Protein AF-A0A9E5KN58-F1 (afdb_monomer)

Structure (mmCIF, N/CA/C/O backbone):
data_AF-A0A9E5KN58-F1
#
_entry.id   AF-A0A9E5KN58-F1
#
loop_
_atom_site.group_PDB
_atom_site.id
_atom_site.type_symbol
_atom_site.label_atom_id
_atom_site.label_alt_id
_atom_site.label_comp_id
_atom_site.label_asym_id
_atom_site.label_entity_id
_atom_site.label_seq_id
_atom_site.pdbx_PDB_ins_code
_atom_site.Cartn_x
_atom_site.Cartn_y
_atom_site.Cartn_z
_atom_site.occupancy
_atom_site.B_iso_or_equiv
_atom_site.auth_seq_id
_atom_site.auth_comp_id
_atom_site.auth_asym_id
_atom_site.auth_atom_id
_atom_site.pdbx_PDB_model_num
ATOM 1 N N . MET A 1 1 ? -26.475 12.969 -7.366 1.00 46.06 1 MET A N 1
ATOM 2 C CA . MET A 1 1 ? -25.267 12.396 -8.004 1.00 46.06 1 MET A CA 1
ATOM 3 C C . MET A 1 1 ? -24.384 11.834 -6.905 1.00 46.06 1 MET A C 1
ATOM 5 O O . MET A 1 1 ? -23.946 12.607 -6.064 1.00 46.06 1 MET A O 1
ATOM 9 N N . GLY A 1 2 ? -24.188 10.514 -6.851 1.00 60.81 2 GLY A N 1
ATOM 10 C CA . GLY A 1 2 ? -23.265 9.915 -5.881 1.00 60.81 2 GLY A CA 1
ATOM 11 C C . GLY A 1 2 ? -21.830 10.367 -6.158 1.00 60.81 2 GLY A C 1
ATOM 12 O O . GLY A 1 2 ? -21.442 10.497 -7.322 1.00 60.81 2 GLY A O 1
ATOM 13 N N . LYS A 1 3 ? -21.047 10.639 -5.108 1.00 68.06 3 LYS A N 1
ATOM 14 C CA . LYS A 1 3 ? -19.606 10.878 -5.261 1.00 68.06 3 LYS A CA 1
ATOM 15 C C . LYS A 1 3 ? -18.980 9.625 -5.876 1.00 68.06 3 LYS A C 1
ATOM 17 O O . LYS A 1 3 ? -19.264 8.511 -5.442 1.00 68.06 3 LYS A O 1
ATOM 22 N N . ARG A 1 4 ? -18.147 9.802 -6.904 1.00 76.25 4 ARG A N 1
ATOM 23 C CA . ARG A 1 4 ? -17.388 8.697 -7.498 1.00 76.25 4 ARG A CA 1
ATOM 24 C C . ARG A 1 4 ? -16.473 8.120 -6.417 1.00 76.25 4 ARG A C 1
ATOM 26 O O . ARG A 1 4 ? -15.759 8.886 -5.776 1.00 76.25 4 ARG A O 1
ATOM 33 N N . LEU A 1 5 ? -16.515 6.803 -6.221 1.00 73.12 5 LEU A N 1
ATOM 34 C CA . LEU A 1 5 ? -15.643 6.126 -5.264 1.00 73.12 5 LEU A CA 1
ATOM 35 C C . LEU A 1 5 ? -14.186 6.366 -5.673 1.00 73.12 5 LEU A C 1
ATOM 37 O O . LEU A 1 5 ? -13.799 6.085 -6.812 1.00 73.12 5 LEU A O 1
ATOM 41 N N . GLU A 1 6 ? -13.405 6.948 -4.767 1.00 77.62 6 GLU A N 1
ATOM 42 C CA . GLU A 1 6 ? -11.976 7.144 -4.982 1.00 77.62 6 GLU A CA 1
ATOM 43 C C . GLU A 1 6 ? -11.251 5.800 -4.830 1.00 77.62 6 GLU A C 1
ATOM 45 O O . GLU A 1 6 ? -11.601 4.970 -3.992 1.00 77.62 6 GLU A O 1
ATOM 50 N N . TRP A 1 7 ? -10.260 5.557 -5.691 1.00 78.31 7 TRP A N 1
ATOM 51 C CA . TRP A 1 7 ? -9.472 4.330 -5.633 1.00 78.31 7 TRP A CA 1
ATOM 52 C C . TRP A 1 7 ? -8.572 4.343 -4.397 1.00 78.31 7 TRP A C 1
ATOM 54 O O . TRP A 1 7 ? -7.823 5.299 -4.183 1.00 78.31 7 TRP A O 1
ATOM 64 N N . VAL A 1 8 ? -8.595 3.250 -3.633 1.00 71.56 8 VAL A N 1
ATOM 65 C CA . VAL A 1 8 ? -7.754 3.063 -2.447 1.00 71.56 8 VAL A CA 1
ATOM 66 C C . VAL A 1 8 ? -6.764 1.952 -2.688 1.00 71.56 8 VAL A C 1
ATOM 68 O O . VAL A 1 8 ? -7.098 0.882 -3.201 1.00 71.56 8 VAL A O 1
ATOM 71 N N . LYS A 1 9 ? -5.529 2.188 -2.254 1.00 80.44 9 LYS A N 1
ATOM 72 C CA . LYS A 1 9 ? -4.521 1.142 -2.225 1.00 80.44 9 LYS A CA 1
ATOM 73 C C . LYS A 1 9 ? -4.858 0.146 -1.116 1.00 80.44 9 LYS A C 1
ATOM 75 O O . LYS A 1 9 ? -4.661 0.427 0.062 1.00 80.44 9 LYS A O 1
ATOM 80 N N . PHE A 1 10 ? -5.301 -1.042 -1.506 1.00 81.88 10 PHE A N 1
ATOM 81 C CA . PHE A 1 10 ? -5.455 -2.160 -0.584 1.00 81.88 10 PHE A CA 1
ATOM 82 C C . PHE A 1 10 ? -4.089 -2.788 -0.274 1.00 81.88 10 PHE A C 1
ATOM 84 O O . PHE A 1 10 ? -3.363 -3.210 -1.177 1.00 81.88 10 PHE A O 1
ATOM 91 N N . ASN A 1 11 ? -3.723 -2.848 1.008 1.00 81.31 11 ASN A N 1
ATOM 92 C CA . ASN A 1 11 ? -2.480 -3.468 1.458 1.00 81.31 11 ASN A CA 1
ATOM 93 C C . ASN A 1 11 ? -2.763 -4.881 1.971 1.00 81.31 11 ASN A C 1
ATOM 95 O O . ASN A 1 11 ? -3.169 -5.078 3.113 1.00 81.31 11 ASN A O 1
ATOM 99 N N . PHE A 1 12 ? -2.484 -5.879 1.137 1.00 81.94 12 PHE A N 1
ATOM 100 C CA . PHE A 1 12 ? -2.735 -7.286 1.462 1.00 81.94 12 PHE A CA 1
ATOM 101 C C . PHE A 1 12 ? -2.033 -7.766 2.746 1.00 81.94 12 PHE A C 1
ATOM 103 O O . PHE A 1 12 ? -2.525 -8.660 3.428 1.00 81.94 12 PHE A O 1
ATOM 110 N N . THR A 1 13 ? -0.907 -7.155 3.124 1.00 81.06 13 THR A N 1
ATOM 111 C CA . THR A 1 13 ? -0.196 -7.485 4.368 1.00 81.06 13 THR A CA 1
ATOM 112 C C . THR A 1 13 ? -0.987 -7.135 5.627 1.00 81.06 13 THR A C 1
ATOM 114 O O . THR A 1 13 ? -0.901 -7.880 6.604 1.00 81.06 13 THR A O 1
ATOM 117 N N . ASP A 1 14 ? -1.804 -6.076 5.608 1.00 75.75 14 ASP A N 1
ATOM 118 C CA . ASP A 1 14 ? -2.700 -5.769 6.734 1.00 75.75 14 ASP A CA 1
ATOM 119 C C . ASP A 1 14 ? -3.734 -6.876 6.910 1.00 75.75 14 ASP A C 1
ATOM 121 O O . ASP A 1 14 ? -3.996 -7.313 8.029 1.00 75.75 14 ASP A O 1
ATOM 125 N N . TRP A 1 15 ? -4.240 -7.391 5.792 1.00 80.94 15 TRP A N 1
ATOM 126 C CA . TRP A 1 15 ? -5.236 -8.452 5.771 1.00 80.94 15 TRP A CA 1
ATOM 127 C C . TRP A 1 15 ? -4.677 -9.827 6.158 1.00 80.94 15 TRP A C 1
ATOM 129 O O . TRP A 1 15 ? -5.327 -10.601 6.853 1.00 80.94 15 TRP A O 1
ATOM 139 N N . MET A 1 16 ? -3.456 -10.148 5.736 1.00 81.06 16 MET A N 1
ATOM 140 C CA . MET A 1 16 ? -2.896 -11.483 5.966 1.00 81.06 16 MET A CA 1
ATOM 141 C C . MET A 1 16 ? -2.108 -11.612 7.258 1.00 81.06 16 MET A C 1
ATOM 143 O O . MET A 1 16 ? -2.107 -12.678 7.869 1.00 81.06 16 MET A O 1
ATOM 147 N N . ILE A 1 17 ? -1.395 -10.558 7.652 1.00 85.12 17 ILE A N 1
ATOM 148 C CA . ILE A 1 17 ? -0.468 -10.592 8.786 1.00 85.12 17 ILE A CA 1
ATOM 149 C C . ILE A 1 17 ? -1.043 -9.767 9.931 1.00 85.12 17 ILE A C 1
ATOM 151 O O . ILE A 1 17 ? -1.161 -10.275 11.048 1.00 85.12 17 ILE A O 1
ATOM 155 N N . GLY A 1 18 ? -1.455 -8.528 9.644 1.00 84.19 18 GLY A N 1
ATOM 156 C CA . GLY A 1 18 ? -1.957 -7.584 10.644 1.00 84.19 18 GLY A CA 1
ATOM 157 C C . GLY A 1 18 ? -3.161 -8.118 11.419 1.00 84.19 18 GLY A C 1
ATOM 158 O O . GLY A 1 18 ? -3.192 -8.027 12.645 1.00 84.19 18 GLY A O 1
ATOM 159 N N . VAL A 1 19 ? -4.100 -8.762 10.724 1.00 92.12 19 VAL A N 1
ATOM 160 C CA . VAL A 1 19 ? -5.328 -9.315 11.318 1.00 92.12 19 VAL A CA 1
ATOM 161 C C . VAL A 1 19 ? -5.320 -10.843 11.454 1.00 92.12 19 VAL A C 1
ATOM 163 O O . VAL A 1 19 ? -6.346 -11.448 11.761 1.00 92.1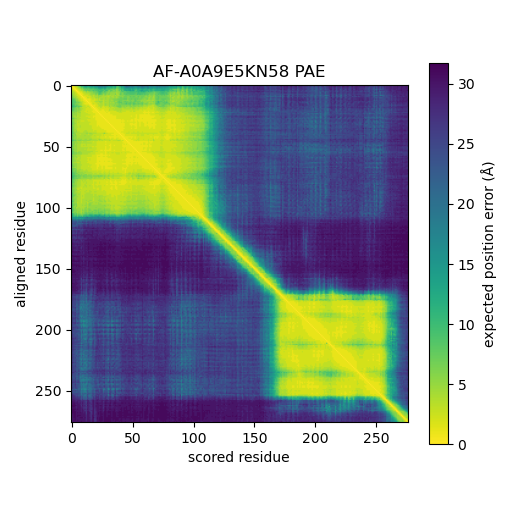2 19 VAL A O 1
ATOM 166 N N . ARG A 1 20 ? -4.165 -11.510 11.291 1.00 92.62 20 ARG A N 1
ATOM 167 C CA . ARG A 1 20 ? -4.073 -12.987 11.342 1.00 92.62 20 ARG A CA 1
ATOM 168 C C . ARG A 1 20 ? -4.609 -13.584 12.643 1.00 92.62 20 ARG A C 1
ATOM 170 O O . ARG A 1 20 ? -5.163 -14.678 12.636 1.00 92.62 20 ARG A O 1
ATOM 177 N N . ARG A 1 21 ? -4.422 -12.882 13.759 1.00 94.00 21 ARG A N 1
ATOM 178 C CA . ARG A 1 21 ? -4.870 -13.334 15.085 1.00 94.00 21 ARG A CA 1
ATOM 179 C C . ARG A 1 21 ? -6.322 -12.972 15.392 1.00 94.00 21 ARG A C 1
ATOM 181 O O . ARG A 1 21 ? -6.791 -13.322 16.464 1.00 94.00 21 ARG A O 1
ATOM 188 N N . MET A 1 22 ? -7.002 -12.293 14.469 1.00 96.38 22 MET A N 1
ATOM 189 C CA . MET A 1 22 ? -8.404 -11.948 14.630 1.00 96.38 22 MET A CA 1
ATOM 190 C C . MET A 1 22 ? -9.328 -13.090 14.223 1.00 96.38 22 MET A C 1
ATOM 192 O O . MET A 1 22 ? -9.006 -13.850 13.299 1.00 96.38 22 MET A O 1
ATOM 196 N N . THR A 1 23 ? -10.489 -13.154 14.871 1.00 96.75 23 THR A N 1
ATOM 197 C CA . THR A 1 23 ? -11.642 -13.943 14.419 1.00 96.75 23 THR A CA 1
ATOM 198 C C . THR A 1 23 ? -12.084 -13.492 13.022 1.00 96.75 23 THR A C 1
ATOM 200 O O . THR A 1 23 ? -11.813 -12.372 12.583 1.00 96.75 23 THR A O 1
ATOM 203 N N . TRP A 1 24 ? -12.775 -14.363 12.285 1.00 95.56 24 TRP A N 1
ATOM 204 C CA . TRP A 1 24 ? -13.271 -14.011 10.950 1.00 95.56 24 TRP A CA 1
ATOM 205 C C . TRP A 1 24 ? -14.305 -12.877 10.978 1.00 95.56 24 TRP A C 1
ATOM 207 O O . TRP A 1 24 ? -14.288 -12.041 10.075 1.00 95.56 24 TRP A O 1
ATOM 217 N N . SER A 1 25 ? -15.140 -12.806 12.021 1.00 97.25 25 SER A N 1
ATOM 218 C CA . SER A 1 25 ? -16.081 -11.701 12.244 1.00 97.25 25 SER A CA 1
ATOM 219 C C . SER A 1 25 ? -15.342 -10.382 12.463 1.00 97.25 25 SER A C 1
ATOM 221 O O . SER A 1 25 ? -15.559 -9.438 11.705 1.00 97.25 25 SER A O 1
ATOM 223 N N . ALA A 1 26 ? -14.389 -10.331 13.402 1.00 97.25 26 ALA A N 1
ATOM 224 C CA . ALA A 1 26 ? -13.590 -9.132 13.665 1.00 97.25 26 ALA A CA 1
ATOM 225 C C . ALA A 1 26 ? -12.832 -8.646 12.422 1.00 97.25 26 ALA A C 1
ATOM 227 O O . ALA A 1 26 ? -12.715 -7.446 12.194 1.00 97.25 26 ALA A O 1
ATOM 228 N N . ARG A 1 27 ? -12.352 -9.560 11.570 1.00 95.88 27 ARG A N 1
ATOM 229 C CA . ARG A 1 27 ? -11.728 -9.189 10.291 1.00 95.88 27 ARG A CA 1
ATOM 230 C C . ARG A 1 27 ? -12.695 -8.485 9.343 1.00 95.88 27 ARG A C 1
ATOM 232 O O . ARG A 1 27 ? -12.317 -7.480 8.748 1.00 95.88 27 ARG A O 1
ATOM 239 N N . GLY A 1 28 ? -13.909 -9.011 9.185 1.00 95.44 28 GLY A N 1
ATOM 240 C CA . GLY A 1 28 ? -14.941 -8.378 8.360 1.00 95.44 28 GLY A CA 1
ATOM 241 C C . GLY A 1 28 ? -15.276 -6.978 8.869 1.00 95.44 28 GLY A C 1
ATOM 242 O O . GLY A 1 28 ? -15.221 -6.016 8.108 1.00 95.44 28 GLY A O 1
ATOM 243 N N . ILE A 1 29 ? -15.483 -6.861 10.180 1.00 97.19 29 ILE A N 1
ATOM 244 C CA . ILE A 1 29 ? -15.784 -5.595 10.857 1.00 97.19 29 ILE A CA 1
ATOM 245 C C . ILE A 1 29 ? -14.631 -4.598 10.700 1.00 97.19 29 ILE A C 1
ATOM 247 O O . ILE A 1 29 ? -14.858 -3.437 10.384 1.00 97.19 29 ILE A O 1
ATOM 251 N N . TYR A 1 30 ? -13.381 -5.043 10.854 1.00 96.12 30 TYR A N 1
ATOM 252 C CA . TYR A 1 30 ? -12.204 -4.206 10.619 1.00 96.12 30 TYR A CA 1
ATOM 253 C C . TYR A 1 30 ? -12.192 -3.625 9.200 1.00 96.12 30 TYR A C 1
ATOM 255 O O . TYR A 1 30 ? -11.907 -2.443 9.021 1.00 96.12 30 TYR A O 1
ATOM 263 N N . MET A 1 31 ? -12.521 -4.432 8.189 1.00 94.12 31 MET A N 1
ATOM 264 C CA . MET A 1 31 ? -12.581 -3.964 6.802 1.00 94.12 31 MET A CA 1
ATOM 265 C C . MET A 1 31 ? -13.696 -2.950 6.582 1.00 94.12 31 MET A C 1
ATOM 267 O O . MET A 1 31 ? -13.476 -1.943 5.915 1.00 94.12 31 MET A O 1
ATOM 271 N N . GLU A 1 32 ? -14.871 -3.195 7.152 1.00 95.56 32 GLU A N 1
ATOM 272 C CA . GLU A 1 32 ? -16.000 -2.278 7.047 1.00 95.56 32 GLU A CA 1
ATOM 273 C C . GLU A 1 32 ? -15.706 -0.950 7.755 1.00 95.56 32 GLU A C 1
ATOM 275 O O . GLU A 1 32 ? -15.854 0.110 7.152 1.00 95.56 32 GLU A O 1
ATOM 280 N N . ALA A 1 33 ? -15.137 -0.998 8.961 1.00 96.06 33 ALA A N 1
ATOM 281 C CA . ALA A 1 33 ? -14.638 0.162 9.693 1.00 96.06 33 ALA A CA 1
ATOM 282 C C . ALA A 1 33 ? -13.636 0.996 8.868 1.00 96.06 33 ALA A C 1
ATOM 284 O O . ALA A 1 33 ? -13.762 2.218 8.786 1.00 96.06 33 ALA A O 1
ATOM 285 N N . LEU A 1 34 ? -12.669 0.356 8.195 1.00 93.88 34 LEU A N 1
ATOM 286 C CA . LEU A 1 34 ? -11.744 1.060 7.296 1.00 93.88 34 LEU A CA 1
ATOM 287 C C . LEU A 1 34 ? -12.466 1.732 6.120 1.00 93.88 34 LEU A C 1
ATOM 289 O O . LEU A 1 34 ? -12.096 2.844 5.743 1.00 93.88 34 LEU A O 1
ATOM 293 N N . CYS A 1 35 ? -13.475 1.081 5.537 1.00 92.50 35 CYS A N 1
ATOM 294 C CA . CYS A 1 35 ? -14.279 1.663 4.463 1.00 92.50 35 CYS A CA 1
ATOM 295 C C . CYS A 1 35 ? -15.059 2.894 4.946 1.00 92.50 35 CYS A C 1
ATOM 297 O O . CYS A 1 35 ? -15.043 3.920 4.264 1.00 92.50 35 CYS A O 1
ATOM 299 N N . LEU A 1 36 ? -15.681 2.824 6.128 1.00 93.81 36 LEU A N 1
ATOM 300 C CA . LEU A 1 36 ? -16.390 3.953 6.741 1.00 93.81 36 LEU A CA 1
ATOM 301 C C . LEU A 1 36 ? -15.438 5.136 6.966 1.00 93.81 36 LEU A C 1
ATOM 303 O O . LEU A 1 36 ? -15.699 6.241 6.484 1.00 93.81 36 LEU A O 1
ATOM 307 N N . GLN A 1 37 ? -14.279 4.897 7.594 1.00 93.81 37 GLN A N 1
ATOM 308 C CA . GLN A 1 37 ? -13.279 5.950 7.804 1.00 93.81 37 GLN A CA 1
ATOM 309 C C . GLN A 1 37 ? -12.774 6.532 6.477 1.00 93.81 37 GLN A C 1
ATOM 311 O O . GLN A 1 37 ? -12.650 7.749 6.347 1.00 93.81 37 GLN A O 1
ATOM 316 N N . PHE A 1 38 ? -12.527 5.694 5.465 1.00 91.12 38 PHE A N 1
ATOM 317 C CA . PHE A 1 38 ? -12.103 6.165 4.146 1.00 91.12 38 PHE A CA 1
ATOM 318 C C . PHE A 1 38 ? -13.142 7.092 3.494 1.00 91.12 38 PHE A C 1
ATOM 320 O O . PHE A 1 38 ? -12.787 8.058 2.817 1.00 91.12 38 PHE A O 1
ATOM 327 N N . HIS A 1 39 ? -14.429 6.841 3.733 1.00 90.12 39 HIS A N 1
ATOM 328 C CA . HIS A 1 39 ? -15.520 7.702 3.279 1.00 90.12 39 HIS A CA 1
ATOM 329 C C . HIS A 1 39 ? -15.738 8.955 4.139 1.00 90.12 39 HIS A C 1
ATOM 331 O O . HIS A 1 39 ? -16.617 9.765 3.835 1.00 90.12 39 HIS A O 1
ATOM 337 N N . GLY A 1 40 ? -14.884 9.174 5.141 1.00 90.75 40 GLY A N 1
ATOM 338 C CA . GLY A 1 40 ? -14.925 10.329 6.030 1.00 90.75 40 GLY A CA 1
ATOM 339 C C . GLY A 1 40 ? -15.921 10.177 7.176 1.00 90.75 40 GLY A C 1
ATOM 340 O O . GLY A 1 40 ? -16.235 11.171 7.837 1.00 90.75 40 GLY A O 1
ATOM 341 N N . GLU A 1 41 ? -16.430 8.967 7.412 1.00 94.06 41 GLU A N 1
ATOM 342 C CA . GLU A 1 41 ? -17.238 8.686 8.590 1.00 94.06 41 GLU A CA 1
ATOM 343 C C . GLU A 1 41 ? -16.358 8.562 9.833 1.00 94.06 41 GLU A C 1
ATOM 345 O O . GLU A 1 41 ? -15.199 8.144 9.782 1.00 94.06 41 GLU A O 1
ATOM 350 N N . ARG A 1 42 ? -16.915 8.967 10.974 1.00 95.00 42 ARG A N 1
ATOM 351 C CA . ARG A 1 42 ? -16.228 8.893 12.261 1.00 95.00 42 ARG A CA 1
ATOM 352 C C . ARG A 1 42 ? -16.623 7.615 12.951 1.00 95.00 42 ARG A C 1
ATOM 354 O O . ARG A 1 42 ? -17.804 7.380 13.178 1.00 95.00 42 ARG A O 1
ATOM 361 N N . ILE A 1 43 ? -15.621 6.841 13.326 1.00 97.50 43 ILE A N 1
ATOM 362 C CA . ILE A 1 43 ? -15.842 5.622 14.079 1.00 97.50 43 ILE A CA 1
ATOM 363 C C . ILE A 1 43 ? -15.952 6.004 15.560 1.00 97.50 43 ILE A C 1
ATOM 365 O O . ILE A 1 43 ? -15.002 6.587 16.090 1.00 97.50 43 ILE A O 1
ATOM 369 N N . PRO A 1 44 ? -17.077 5.726 16.232 1.00 97.31 44 PRO A N 1
ATOM 370 C CA . PRO A 1 44 ? -17.267 6.068 17.633 1.00 97.31 44 PRO A CA 1
ATOM 371 C C . PRO A 1 44 ? -16.308 5.278 18.530 1.00 97.31 44 PRO A C 1
ATOM 373 O O . PRO A 1 44 ? -15.824 4.198 18.174 1.00 97.31 44 PRO A O 1
ATOM 376 N N . VAL A 1 45 ? -16.033 5.835 19.707 1.00 95.50 45 VAL A N 1
ATOM 377 C CA . VAL A 1 45 ? -15.303 5.153 20.778 1.00 95.50 45 VAL A CA 1
ATOM 378 C C . VAL A 1 45 ? -16.339 4.502 21.685 1.00 95.50 45 VAL A C 1
ATOM 380 O O . VAL A 1 45 ? -17.131 5.215 22.286 1.00 95.50 45 VAL A O 1
ATOM 383 N N . GLY A 1 46 ? -16.331 3.174 21.793 1.00 96.25 46 GLY A N 1
ATOM 384 C CA . GLY A 1 46 ? -17.249 2.457 22.679 1.00 96.25 46 GLY A CA 1
ATOM 385 C C . GLY A 1 46 ? -17.908 1.248 22.027 1.00 96.25 46 GLY A C 1
ATOM 386 O O . GLY A 1 46 ? -18.212 1.232 20.839 1.00 96.25 46 GLY A O 1
ATOM 387 N N . TYR A 1 47 ? -18.112 0.199 22.822 1.00 97.94 47 TYR A N 1
ATOM 388 C CA . TYR A 1 47 ? -18.777 -1.017 22.363 1.00 97.94 47 TYR A CA 1
ATOM 389 C C . TYR A 1 47 ? -20.272 -0.817 22.026 1.00 97.94 47 TYR A C 1
ATOM 391 O O . TYR A 1 47 ? -20.695 -1.333 20.993 1.00 97.94 47 TYR A O 1
ATOM 399 N N . PRO A 1 48 ? -21.081 -0.075 22.817 1.00 98.00 48 PRO A N 1
ATOM 400 C CA . PRO A 1 48 ? -22.500 0.127 22.509 1.00 98.00 48 PRO A CA 1
ATOM 401 C C . PRO A 1 48 ? -22.744 0.751 21.131 1.00 98.00 48 PRO A C 1
ATOM 403 O O . PRO A 1 48 ? -23.568 0.259 20.367 1.00 98.00 48 PRO A O 1
ATOM 406 N N . GLU A 1 49 ? -21.977 1.775 20.775 1.00 97.31 49 GLU A N 1
ATOM 407 C CA . GLU A 1 49 ? -22.073 2.471 19.493 1.00 97.31 49 GLU A CA 1
ATOM 408 C C . GLU A 1 49 ? -21.599 1.579 18.336 1.00 97.31 49 GLU A C 1
ATOM 410 O O . GLU A 1 49 ? -22.132 1.630 17.227 1.00 97.31 49 GLU A O 1
ATOM 415 N N . TRP A 1 50 ? -20.623 0.704 18.589 1.00 97.50 50 TRP A N 1
ATOM 416 C CA . TRP A 1 50 ? -20.213 -0.309 17.618 1.00 97.50 50 TRP A CA 1
ATOM 417 C C . TRP A 1 50 ? -21.284 -1.375 17.389 1.00 97.50 50 TRP A C 1
ATOM 419 O O . TRP A 1 50 ? -21.380 -1.875 16.273 1.00 97.50 50 TRP A O 1
ATOM 429 N N . CYS A 1 51 ? -22.108 -1.707 18.385 1.00 97.94 51 CYS A N 1
ATOM 430 C CA . CYS A 1 51 ? -23.256 -2.598 18.190 1.00 97.94 51 CYS A CA 1
ATOM 431 C C . CYS A 1 51 ? -24.320 -1.988 17.271 1.00 97.94 51 CYS A C 1
ATOM 433 O O . CYS A 1 51 ? -24.997 -2.729 16.559 1.00 97.94 51 CYS A O 1
ATOM 435 N N . GLU A 1 52 ? -24.461 -0.659 17.271 1.00 97.31 52 GLU A N 1
ATOM 436 C CA . GLU A 1 52 ? -25.350 0.049 16.344 1.00 97.31 52 GLU A CA 1
ATOM 437 C C . GLU A 1 52 ? -24.795 0.038 14.915 1.00 97.31 52 GLU A C 1
ATOM 439 O O . GLU A 1 52 ? -25.544 -0.190 13.966 1.00 97.31 52 GLU A O 1
ATOM 444 N N . LEU A 1 53 ? -23.480 0.240 14.760 1.00 96.56 53 LEU A N 1
ATOM 445 C CA . LEU A 1 53 ? -22.812 0.223 13.454 1.00 96.56 53 LEU A CA 1
ATOM 446 C C . LEU A 1 53 ? -22.676 -1.182 12.860 1.00 96.56 53 LEU A C 1
ATOM 448 O O . LEU A 1 53 ? -22.814 -1.354 11.651 1.00 96.56 53 LEU A O 1
ATOM 452 N N . PHE A 1 54 ? -22.410 -2.181 13.699 1.00 97.31 54 PHE A N 1
ATOM 453 C CA . PHE A 1 54 ? -22.122 -3.556 13.298 1.00 97.31 54 PHE A CA 1
ATOM 454 C C . PHE A 1 54 ? -23.033 -4.531 14.057 1.00 97.31 54 PHE A C 1
ATOM 456 O O . PHE A 1 54 ? -22.617 -5.135 15.053 1.00 97.31 54 PHE A O 1
ATOM 463 N N . PRO A 1 55 ? -24.286 -4.717 13.604 1.00 97.12 55 PRO A N 1
ATOM 464 C CA . PRO A 1 55 ? -25.233 -5.592 14.279 1.00 97.12 55 PRO A CA 1
ATOM 465 C C . PRO A 1 55 ? -24.690 -7.017 14.450 1.00 97.12 55 PRO A C 1
ATOM 467 O O . PRO A 1 55 ? -24.294 -7.672 13.486 1.00 97.12 55 PRO A O 1
ATOM 470 N N . GLY A 1 56 ? -24.696 -7.509 15.691 1.00 96.75 56 GLY A N 1
ATOM 471 C CA . GLY A 1 56 ? -24.210 -8.849 16.036 1.00 96.75 56 GLY A CA 1
ATOM 472 C C . GLY A 1 56 ? -22.715 -8.937 16.358 1.00 96.75 56 GLY A C 1
ATOM 473 O O . GLY A 1 56 ? -22.218 -10.042 16.580 1.00 96.75 56 GLY A O 1
ATOM 474 N N . ILE A 1 57 ? -22.000 -7.809 16.416 1.00 98.06 57 ILE A N 1
ATOM 475 C CA . ILE A 1 57 ? -20.634 -7.767 16.944 1.00 98.06 57 ILE A CA 1
ATOM 476 C C . ILE A 1 57 ? -20.585 -8.290 18.385 1.00 98.06 57 ILE A C 1
ATOM 478 O O . ILE A 1 57 ? -21.470 -8.023 19.197 1.00 98.06 57 ILE A O 1
ATOM 482 N N . THR A 1 58 ? -19.532 -9.040 18.706 1.00 98.38 58 THR A N 1
ATOM 483 C CA . THR A 1 58 ? -19.236 -9.453 20.082 1.00 98.38 58 THR A CA 1
ATOM 484 C C . THR A 1 58 ? -18.248 -8.488 20.733 1.00 98.38 58 THR A C 1
ATOM 486 O O . THR A 1 58 ? -17.432 -7.865 20.052 1.00 98.38 58 THR A O 1
ATOM 489 N N . GLN A 1 59 ? -18.245 -8.403 22.065 1.00 98.12 59 GLN A N 1
ATOM 490 C CA . GLN A 1 59 ? -17.278 -7.565 22.783 1.00 98.12 59 GLN A CA 1
ATOM 491 C C . GLN A 1 59 ? -15.827 -7.954 22.455 1.00 98.12 59 GLN A C 1
ATOM 493 O O . GLN A 1 59 ? -14.974 -7.089 22.266 1.00 98.12 59 GLN A O 1
ATOM 498 N N . GLN A 1 60 ? -15.565 -9.252 22.294 1.00 98.06 60 GLN A N 1
ATOM 499 C CA . GLN A 1 60 ? -14.255 -9.757 21.895 1.00 98.06 60 GLN A CA 1
ATOM 500 C C . GLN A 1 60 ? -13.848 -9.270 20.495 1.00 98.06 60 GLN A C 1
ATOM 502 O O . GLN A 1 60 ? -12.676 -8.965 20.263 1.00 98.06 60 GLN A O 1
ATOM 507 N N . ASP A 1 61 ? -14.782 -9.221 19.541 1.00 98.19 61 ASP A N 1
ATOM 508 C CA . ASP A 1 61 ? -14.505 -8.712 18.196 1.00 98.19 61 ASP A CA 1
ATOM 509 C C . ASP A 1 61 ? -14.190 -7.216 18.244 1.00 98.19 61 ASP A C 1
ATOM 511 O O . ASP A 1 61 ? -13.180 -6.789 17.683 1.00 98.19 61 ASP A O 1
ATOM 515 N N . TYR A 1 62 ? -14.992 -6.442 18.982 1.00 98.19 62 TYR A N 1
ATOM 516 C CA . TYR A 1 62 ? -14.754 -5.017 19.207 1.00 98.19 62 TYR A CA 1
ATOM 517 C C . TYR A 1 62 ? -13.358 -4.751 19.770 1.00 98.19 62 TYR A C 1
ATOM 519 O O . TYR A 1 62 ? -12.616 -3.966 19.192 1.00 98.19 62 TYR A O 1
ATOM 527 N N . GLU A 1 63 ? -12.959 -5.433 20.845 1.00 97.81 63 GLU A N 1
ATOM 528 C CA . GLU A 1 63 ? -11.648 -5.230 21.474 1.00 97.81 63 GLU A CA 1
ATOM 529 C C . GLU A 1 63 ? -10.495 -5.526 20.502 1.00 97.81 63 GLU A C 1
ATOM 531 O O . GLU A 1 63 ? -9.529 -4.763 20.413 1.00 97.81 63 GLU A O 1
ATOM 536 N N . GLN A 1 64 ? -10.616 -6.602 19.716 1.00 97.19 64 GLN A N 1
ATOM 537 C CA . GLN A 1 64 ? -9.631 -6.955 18.692 1.00 97.19 64 GLN A CA 1
ATOM 538 C C . GLN A 1 64 ? -9.517 -5.886 17.603 1.00 97.19 64 GLN A C 1
ATOM 540 O O . GLN A 1 64 ? -8.399 -5.565 17.180 1.00 97.19 64 GLN A O 1
ATOM 545 N N . VAL A 1 65 ? -10.650 -5.352 17.133 1.00 97.19 65 VAL A N 1
ATOM 546 C CA . VAL A 1 65 ? -10.667 -4.324 16.089 1.00 97.19 65 VAL A CA 1
ATOM 547 C C . VAL A 1 65 ? -10.189 -2.985 16.646 1.00 97.19 65 VAL A C 1
ATOM 549 O O . VAL A 1 65 ? -9.261 -2.404 16.083 1.00 97.19 65 VAL A O 1
ATOM 552 N N . ALA A 1 66 ? -10.750 -2.520 17.763 1.00 97.12 66 ALA A N 1
ATOM 553 C CA . ALA A 1 66 ? -10.441 -1.238 18.393 1.00 97.12 66 ALA A CA 1
ATOM 554 C C . ALA A 1 66 ? -8.952 -1.101 18.740 1.00 97.12 66 ALA A C 1
ATOM 556 O O . ALA A 1 66 ? -8.383 -0.029 18.556 1.00 97.12 66 ALA A O 1
ATOM 557 N N . ALA A 1 67 ? -8.273 -2.194 19.112 1.00 96.00 67 ALA A N 1
ATOM 558 C CA . ALA A 1 67 ? -6.825 -2.211 19.343 1.00 96.00 67 ALA A CA 1
ATOM 559 C C . ALA A 1 67 ? -5.971 -1.835 18.108 1.00 96.00 67 ALA A C 1
ATOM 561 O O . ALA A 1 67 ? -4.762 -1.626 18.227 1.00 96.00 67 ALA A O 1
ATOM 562 N N . ARG A 1 68 ? -6.560 -1.779 16.904 1.00 95.25 68 ARG A N 1
ATOM 563 C CA . ARG A 1 68 ? -5.896 -1.334 15.661 1.00 95.25 68 ARG A CA 1
ATOM 564 C C . ARG A 1 68 ? -6.147 0.124 15.316 1.00 95.25 68 ARG A C 1
ATOM 566 O O . ARG A 1 68 ? -5.588 0.611 14.331 1.00 95.25 68 ARG A O 1
ATOM 573 N N . PHE A 1 69 ? -6.958 0.802 16.109 1.00 96.44 69 PHE A N 1
ATOM 574 C CA . PHE A 1 69 ? -7.247 2.211 15.959 1.00 96.44 69 PHE A CA 1
ATOM 575 C C . PHE A 1 69 ? -6.620 2.980 17.118 1.00 96.44 69 PHE A C 1
ATOM 577 O O . PHE A 1 69 ? -6.420 2.460 18.214 1.00 96.44 69 PHE A O 1
ATOM 584 N N . THR A 1 70 ? -6.277 4.233 16.863 1.00 97.12 70 THR A N 1
ATOM 585 C CA . THR A 1 70 ? -5.882 5.178 17.897 1.00 97.12 70 THR A CA 1
ATOM 586 C C . THR A 1 70 ? -7.036 6.127 18.158 1.00 97.12 70 THR A C 1
ATOM 588 O O . THR A 1 70 ? -7.716 6.578 17.237 1.00 97.12 70 THR A O 1
ATOM 591 N N . MET A 1 71 ? -7.273 6.414 19.432 1.00 97.44 71 MET A N 1
ATOM 592 C CA . MET A 1 71 ? -8.284 7.379 19.827 1.00 97.44 71 MET A CA 1
ATOM 593 C C . MET A 1 71 ? -7.805 8.794 19.506 1.00 97.44 71 MET A C 1
ATOM 595 O O . MET A 1 71 ? -6.652 9.154 19.761 1.00 97.44 71 MET A O 1
ATOM 599 N N . ARG A 1 72 ? -8.706 9.600 18.956 1.00 97.12 72 ARG A N 1
ATOM 600 C CA . ARG A 1 72 ? -8.559 11.043 18.810 1.00 97.12 72 ARG A CA 1
ATOM 601 C C . ARG A 1 72 ? -9.793 11.746 19.331 1.00 97.12 72 ARG A C 1
ATOM 603 O O . ARG A 1 72 ? -10.870 11.170 19.382 1.00 97.12 72 ARG A O 1
ATOM 610 N N . SER A 1 73 ? -9.622 13.007 19.689 1.00 97.06 73 SER A N 1
ATOM 611 C CA . SER A 1 73 ? -10.701 13.876 20.125 1.00 97.06 73 SER A CA 1
ATOM 612 C C . SER A 1 73 ? -10.652 15.190 19.361 1.00 97.06 73 SER A C 1
ATOM 614 O O . SER A 1 73 ? -9.587 15.660 18.949 1.00 97.06 73 SER A O 1
ATOM 616 N N . ASP A 1 74 ? -11.822 15.768 19.129 1.00 95.25 74 ASP A N 1
ATOM 617 C CA . ASP A 1 74 ? -11.968 17.136 18.650 1.00 95.25 74 ASP A CA 1
ATOM 618 C C . ASP A 1 74 ? -13.248 17.779 19.203 1.00 95.25 74 ASP A C 1
ATOM 620 O O . ASP A 1 74 ? -13.852 17.281 20.151 1.00 95.25 74 ASP A O 1
ATOM 624 N N . THR A 1 75 ? -13.670 18.902 18.620 1.00 96.12 75 THR A N 1
ATOM 625 C CA . THR A 1 75 ? -14.851 19.661 19.058 1.00 96.12 75 THR A CA 1
ATOM 626 C C . THR A 1 75 ? -16.167 18.887 18.976 1.00 96.12 75 THR A C 1
ATOM 628 O O . THR A 1 75 ? -17.146 19.310 19.585 1.00 96.12 75 THR A O 1
ATOM 631 N N . ARG A 1 76 ? -16.220 17.779 18.227 1.00 93.69 76 ARG A N 1
ATOM 632 C CA . ARG A 1 76 ? -17.416 16.945 18.047 1.00 93.69 76 ARG A CA 1
ATOM 633 C C . ARG A 1 76 ? -17.380 15.660 18.878 1.00 93.69 76 ARG A C 1
ATOM 635 O O . ARG A 1 76 ? -18.318 14.876 18.771 1.00 93.69 76 ARG A O 1
ATOM 642 N N . GLY A 1 77 ? -16.333 15.448 19.676 1.00 95.38 77 GLY A N 1
ATOM 643 C CA . GLY A 1 77 ? -16.177 14.287 20.551 1.00 95.38 77 GLY A CA 1
ATOM 644 C C . GLY A 1 77 ? -14.988 13.400 20.188 1.00 95.38 77 GLY A C 1
ATOM 645 O O . GLY A 1 77 ? -14.123 13.766 19.386 1.00 95.38 77 GLY A O 1
ATOM 646 N N . GLU A 1 78 ? -14.940 12.232 20.821 1.00 97.56 78 GLU A N 1
ATOM 647 C CA . GLU A 1 78 ? -13.892 11.232 20.627 1.00 97.56 78 GLU A CA 1
ATOM 648 C C . GLU A 1 78 ? -14.255 10.265 19.496 1.00 97.56 78 GLU A C 1
ATOM 650 O O . GLU A 1 78 ? -15.419 9.923 19.291 1.00 97.56 78 GLU A O 1
ATOM 655 N N . TYR A 1 79 ? -13.255 9.837 18.732 1.00 97.56 79 TYR A N 1
ATOM 656 C CA . TYR A 1 79 ? -13.411 8.902 17.624 1.00 97.56 79 TYR A CA 1
ATOM 657 C C . TYR A 1 79 ? -12.135 8.084 17.412 1.00 97.56 79 TYR A C 1
ATOM 659 O O . TYR A 1 79 ? -11.035 8.464 17.823 1.00 97.56 79 TYR A O 1
ATOM 667 N N . LEU A 1 80 ? -12.286 6.939 16.758 1.00 97.81 80 LEU A N 1
ATOM 668 C CA . LEU A 1 80 ? -11.208 6.020 16.426 1.00 97.81 80 LEU A CA 1
ATOM 669 C C . LEU A 1 80 ? -10.681 6.296 15.015 1.00 97.81 80 LEU A C 1
ATOM 671 O O . LEU A 1 80 ? -11.456 6.460 14.073 1.00 97.81 80 LEU A O 1
ATOM 675 N N . ILE A 1 81 ? -9.353 6.312 14.865 1.00 97.25 81 ILE A N 1
ATOM 676 C CA . ILE A 1 81 ? -8.681 6.437 13.566 1.00 97.25 81 ILE A CA 1
ATOM 677 C C . ILE A 1 81 ? -7.670 5.320 13.341 1.00 97.25 81 ILE A C 1
ATOM 679 O O . ILE A 1 81 ? -6.898 4.950 14.224 1.00 97.25 81 ILE A O 1
ATOM 683 N N . ASN A 1 82 ? -7.612 4.801 12.123 1.00 95.56 82 ASN A N 1
ATOM 684 C CA . ASN A 1 82 ? -6.510 3.955 11.703 1.00 95.56 82 ASN A CA 1
ATOM 685 C C . ASN A 1 82 ? -5.354 4.840 11.209 1.00 95.56 82 ASN A C 1
ATOM 687 O O . ASN A 1 82 ? -5.425 5.438 10.135 1.00 95.56 82 ASN A O 1
ATOM 691 N N . ALA A 1 83 ? -4.271 4.924 11.987 1.00 93.50 83 ALA A N 1
ATOM 692 C CA . ALA A 1 83 ? -3.138 5.812 11.697 1.00 93.50 83 ALA A CA 1
ATOM 693 C C . ALA A 1 83 ? -2.483 5.555 10.325 1.00 93.50 83 ALA A C 1
ATOM 695 O O . ALA A 1 83 ? -1.975 6.474 9.672 1.00 93.50 83 ALA A O 1
ATOM 696 N N . ARG A 1 84 ? -2.497 4.298 9.867 1.00 91.00 84 ARG A N 1
ATOM 697 C CA . ARG A 1 84 ? -1.964 3.934 8.554 1.00 91.00 84 ARG A CA 1
ATOM 698 C C . ARG A 1 84 ? -2.878 4.425 7.436 1.00 91.00 84 ARG A C 1
ATOM 700 O O . ARG A 1 84 ? -2.371 5.010 6.481 1.00 91.00 84 ARG A O 1
ATOM 707 N N . LEU A 1 85 ? -4.190 4.208 7.557 1.00 91.69 85 LEU A N 1
ATOM 708 C CA . LEU A 1 85 ? -5.166 4.683 6.575 1.00 91.69 85 LEU A CA 1
ATOM 709 C C . LEU A 1 85 ? -5.070 6.204 6.393 1.00 91.69 85 LEU A C 1
ATOM 711 O O . LEU A 1 85 ? -4.985 6.662 5.258 1.00 91.69 85 LEU A O 1
ATOM 715 N N . GLU A 1 86 ? -4.952 6.966 7.484 1.00 92.38 86 GLU A N 1
ATOM 716 C CA . GLU A 1 86 ? -4.735 8.423 7.446 1.00 92.38 86 GLU A CA 1
ATOM 717 C C . GLU A 1 86 ? -3.489 8.813 6.640 1.00 92.38 86 GLU A C 1
ATOM 719 O O . GLU A 1 86 ? -3.520 9.715 5.800 1.00 92.38 86 GLU A O 1
ATOM 724 N N . THR A 1 87 ? -2.381 8.097 6.849 1.00 91.38 87 THR A N 1
ATOM 725 C CA . THR A 1 87 ? -1.135 8.344 6.111 1.00 91.38 87 THR A CA 1
ATOM 726 C C . THR A 1 87 ? -1.316 8.107 4.608 1.00 91.38 87 THR A C 1
ATOM 728 O O . THR A 1 87 ? -0.825 8.884 3.783 1.00 91.38 87 THR A O 1
ATOM 731 N N . GLU A 1 88 ? -2.034 7.047 4.234 1.00 90.44 88 GLU A N 1
ATOM 732 C CA . GLU A 1 88 ? -2.321 6.727 2.832 1.00 90.44 88 GLU A CA 1
ATOM 733 C C . GLU A 1 88 ? -3.292 7.737 2.201 1.00 90.44 88 GLU A C 1
A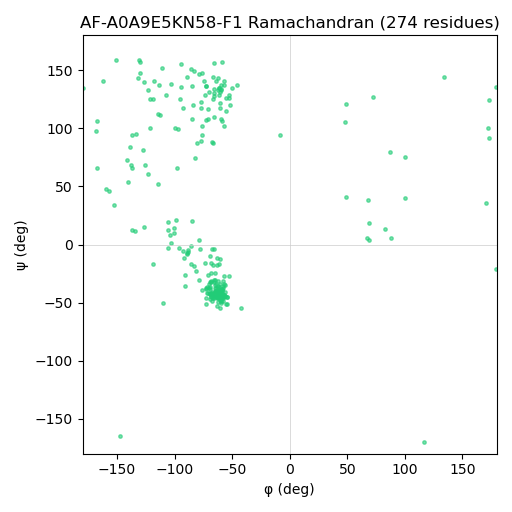TOM 735 O O . GLU A 1 88 ? -3.042 8.192 1.083 1.00 90.44 88 GLU A O 1
ATOM 740 N N . MET A 1 89 ? -4.346 8.147 2.916 1.00 90.81 89 MET A N 1
ATOM 741 C CA . MET A 1 89 ? -5.284 9.184 2.468 1.00 90.81 89 MET A CA 1
ATOM 742 C C . MET A 1 89 ? -4.565 10.517 2.233 1.00 90.81 89 MET A C 1
ATOM 744 O O . MET A 1 89 ? -4.706 11.114 1.163 1.00 90.81 89 MET A O 1
ATOM 748 N N . GLY A 1 90 ? -3.698 10.936 3.159 1.00 90.06 90 GLY A N 1
ATOM 749 C CA . GLY A 1 90 ? -2.870 12.133 2.986 1.00 90.06 90 GLY A CA 1
ATOM 750 C C . GLY A 1 90 ? -1.927 12.037 1.780 1.00 90.06 90 GLY A C 1
ATOM 751 O O . GLY A 1 90 ? -1.758 12.999 1.028 1.00 90.06 90 GLY A O 1
ATOM 752 N N . ALA A 1 91 ? -1.343 10.860 1.531 1.00 89.50 91 ALA A N 1
ATOM 753 C CA . ALA A 1 91 ? -0.493 10.639 0.362 1.00 89.50 91 ALA A CA 1
ATOM 754 C C . ALA A 1 91 ? -1.273 10.669 -0.965 1.00 89.50 91 ALA A C 1
ATOM 756 O O . ALA A 1 91 ? -0.710 11.068 -1.992 1.00 89.50 91 ALA A O 1
ATOM 757 N N . VAL A 1 92 ? -2.536 10.231 -0.971 1.00 87.56 92 VAL A N 1
ATOM 758 C CA . VAL A 1 92 ? -3.430 10.312 -2.136 1.00 87.56 92 VAL A CA 1
ATOM 759 C C . VAL A 1 92 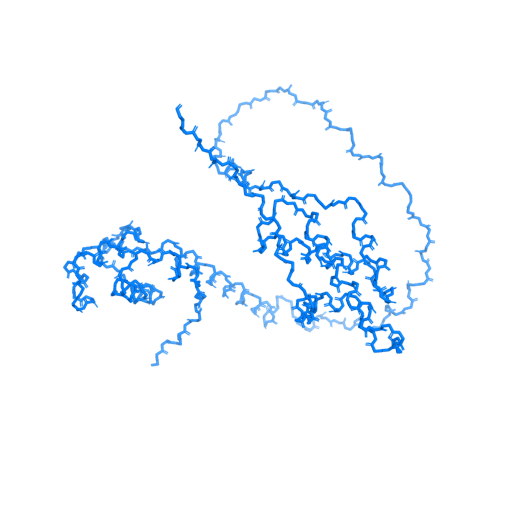? -3.806 11.763 -2.424 1.00 87.56 92 VAL A C 1
ATOM 761 O O . VAL A 1 92 ? -3.646 12.193 -3.569 1.00 87.56 92 VAL A O 1
ATOM 764 N N . GLU A 1 93 ? -4.202 12.538 -1.411 1.00 89.31 93 GLU A N 1
ATOM 765 C CA . GLU A 1 93 ? -4.561 13.949 -1.605 1.00 89.31 93 GLU A CA 1
ATOM 766 C C . GLU A 1 93 ? -3.355 14.759 -2.105 1.00 89.31 93 GLU A C 1
ATOM 768 O O . GLU A 1 93 ? -3.452 15.469 -3.104 1.00 89.31 93 GLU A O 1
ATOM 773 N N . LEU A 1 94 ? -2.156 14.521 -1.556 1.00 90.94 94 LEU A N 1
ATOM 774 C CA . LEU A 1 94 ? -0.929 15.155 -2.051 1.00 90.94 94 LEU A CA 1
ATOM 775 C C . LEU A 1 94 ? -0.651 14.833 -3.531 1.00 90.94 94 LEU A C 1
ATOM 777 O O . LEU A 1 94 ? -0.179 15.687 -4.287 1.00 90.94 94 LEU A O 1
ATOM 781 N N . ARG A 1 95 ? -0.905 13.592 -3.972 1.00 89.19 95 ARG A N 1
ATOM 782 C CA . ARG A 1 95 ? -0.749 13.205 -5.387 1.00 89.19 95 ARG A CA 1
ATOM 783 C C . ARG A 1 95 ? -1.785 13.894 -6.268 1.00 89.19 95 ARG A C 1
ATOM 785 O O . ARG A 1 95 ? -1.435 14.339 -7.360 1.00 89.19 95 ARG A O 1
ATOM 792 N N . LYS A 1 96 ? -3.028 13.987 -5.800 1.00 90.44 96 LYS A N 1
ATOM 793 C CA . LYS A 1 96 ? -4.130 14.666 -6.487 1.00 90.44 96 LYS A CA 1
ATOM 794 C C . LYS A 1 96 ? -3.838 16.154 -6.651 1.00 90.44 96 LYS A C 1
ATOM 796 O O . LYS A 1 96 ? -3.977 16.667 -7.758 1.00 90.44 96 LYS A O 1
ATOM 801 N N . ASP A 1 97 ? -3.338 16.818 -5.616 1.00 92.81 97 ASP A N 1
ATOM 802 C CA . ASP A 1 97 ? -2.965 18.233 -5.673 1.00 92.81 97 ASP A CA 1
ATOM 803 C C . ASP A 1 97 ? -1.782 18.483 -6.601 1.00 92.81 97 ASP A C 1
ATOM 805 O O . ASP A 1 97 ? -1.833 19.383 -7.439 1.00 92.81 97 ASP A O 1
ATOM 809 N N . LYS A 1 98 ? -0.751 17.631 -6.555 1.00 93.81 98 LYS A N 1
ATOM 810 C CA . LYS A 1 98 ? 0.355 17.686 -7.526 1.00 93.81 98 LYS A CA 1
ATOM 811 C C . LYS A 1 98 ? -0.133 17.490 -8.960 1.00 93.81 98 LYS A C 1
ATOM 813 O O . LYS A 1 98 ? 0.315 18.201 -9.855 1.00 93.81 98 LYS A O 1
ATOM 818 N N . ALA A 1 99 ? -1.050 16.549 -9.185 1.00 91.56 99 ALA A N 1
ATOM 819 C CA . ALA A 1 99 ? -1.630 16.309 -10.502 1.00 91.56 99 ALA A CA 1
ATOM 820 C C . ALA A 1 99 ? -2.463 17.507 -10.985 1.00 91.56 99 ALA A C 1
ATOM 822 O O . ALA A 1 99 ? -2.323 17.912 -12.138 1.00 91.56 99 ALA A O 1
ATOM 823 N N . LYS A 1 100 ? -3.270 18.118 -10.106 1.00 92.44 100 LYS A N 1
ATOM 824 C CA . LYS A 1 100 ? -4.021 19.348 -10.399 1.00 92.44 100 LYS A CA 1
ATOM 825 C C . LYS A 1 100 ? -3.090 20.516 -10.717 1.00 92.44 100 LYS A C 1
ATOM 827 O O . LYS A 1 100 ? -3.307 21.187 -11.718 1.00 92.44 100 LYS A O 1
ATOM 832 N N . ALA A 1 101 ? -2.039 20.730 -9.927 1.00 91.25 101 ALA A N 1
ATOM 833 C CA . ALA A 1 101 ? -1.061 21.791 -10.160 1.00 91.25 101 ALA A CA 1
ATOM 834 C C . ALA A 1 101 ? -0.325 21.600 -11.496 1.00 91.25 101 ALA A C 1
ATO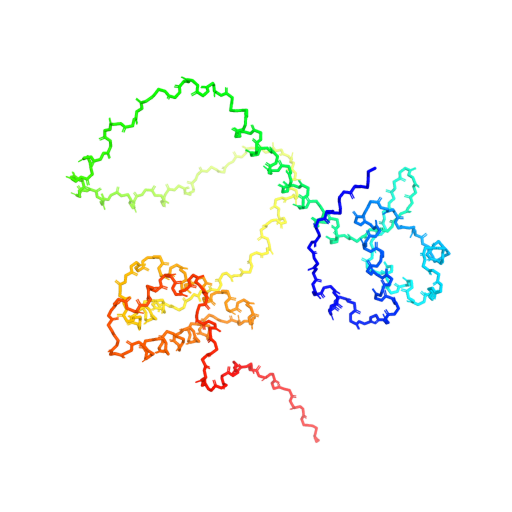M 836 O O . ALA A 1 101 ? -0.220 22.535 -12.286 1.00 91.25 101 ALA A O 1
ATOM 837 N N . ALA A 1 102 ? 0.114 20.374 -11.797 1.00 91.19 102 ALA A N 1
ATOM 838 C CA . ALA A 1 102 ? 0.744 20.051 -13.075 1.00 91.19 102 ALA A CA 1
ATOM 839 C C . ALA A 1 102 ? -0.220 20.230 -14.261 1.00 91.19 102 ALA A C 1
ATOM 841 O O . ALA A 1 102 ? 0.192 20.684 -15.326 1.00 91.19 102 ALA A O 1
ATOM 842 N N . ALA A 1 103 ? -1.503 19.894 -14.096 1.00 91.19 103 ALA A N 1
ATOM 843 C CA . ALA A 1 103 ? -2.521 20.142 -15.112 1.00 91.19 103 ALA A CA 1
ATOM 844 C C . ALA A 1 103 ? -2.768 21.646 -15.305 1.00 91.19 103 ALA A C 1
ATOM 846 O O . ALA A 1 103 ? -2.771 22.112 -16.439 1.00 91.19 103 ALA A O 1
ATOM 847 N N . ALA A 1 104 ? -2.901 22.413 -14.221 1.00 89.25 104 ALA A N 1
ATOM 848 C CA . ALA A 1 104 ? -3.078 23.862 -14.278 1.00 89.25 104 ALA A CA 1
ATOM 849 C C . ALA A 1 104 ? -1.908 24.544 -15.001 1.00 89.25 104 ALA A C 1
ATOM 851 O O . ALA A 1 104 ? -2.141 25.365 -15.879 1.00 89.25 104 ALA A O 1
ATOM 852 N N . GLN A 1 105 ? -0.665 24.133 -14.729 1.00 87.38 105 GLN A N 1
ATOM 853 C CA . GLN A 1 105 ? 0.519 24.634 -15.440 1.00 87.38 105 GLN A CA 1
ATOM 854 C C . GLN A 1 105 ? 0.505 24.321 -16.944 1.00 87.38 105 GLN A C 1
ATOM 856 O O . GLN A 1 105 ? 1.042 25.095 -17.731 1.00 87.38 105 GLN A O 1
ATOM 861 N N . ARG A 1 106 ? -0.093 23.195 -17.357 1.00 85.81 106 ARG A N 1
ATOM 862 C CA . ARG A 1 106 ? -0.212 22.821 -18.777 1.00 85.81 106 ARG A CA 1
ATOM 863 C C . ARG A 1 106 ? -1.294 23.612 -19.507 1.00 85.81 106 ARG A C 1
ATOM 865 O O . ARG A 1 106 ? -1.098 23.952 -20.666 1.00 85.81 106 ARG A O 1
ATOM 872 N N . TRP A 1 107 ? -2.428 23.859 -18.855 1.00 87.06 107 TRP A N 1
ATOM 873 C CA . TRP A 1 107 ? -3.592 24.500 -19.481 1.00 87.06 107 TRP A CA 1
ATOM 874 C C . TRP A 1 107 ? -3.600 26.024 -19.343 1.00 87.06 107 TRP A C 1
ATOM 876 O O . TRP A 1 107 ? -4.154 26.711 -20.196 1.00 87.06 107 TRP A O 1
ATOM 886 N N . HIS A 1 108 ? -2.954 26.553 -18.307 1.00 81.81 108 HIS A N 1
ATOM 887 C CA . HIS A 1 108 ? -2.788 27.981 -18.062 1.00 81.81 108 HIS A CA 1
ATOM 888 C C . HIS A 1 108 ? -1.300 28.294 -17.881 1.00 81.81 108 HIS A C 1
ATOM 890 O O . HIS A 1 108 ? -0.861 28.585 -16.763 1.00 81.81 108 HIS A O 1
ATOM 896 N N . PRO A 1 109 ? -0.487 28.185 -18.948 1.00 74.88 109 PRO A N 1
ATOM 897 C CA . PRO A 1 109 ? 0.898 28.596 -18.857 1.00 74.88 109 PRO A CA 1
ATOM 898 C C . PRO A 1 109 ? 0.942 30.091 -18.492 1.00 74.88 109 PRO A C 1
ATOM 900 O O . PRO A 1 109 ? 0.227 30.890 -19.094 1.00 74.88 109 PRO A O 1
ATOM 903 N N . PRO A 1 110 ? 1.775 30.498 -17.519 1.00 68.12 110 PRO A N 1
ATOM 904 C CA . PRO A 1 110 ? 1.913 31.901 -17.118 1.00 68.12 110 PRO A CA 1
ATOM 905 C C . PRO A 1 110 ? 2.555 32.778 -18.205 1.00 68.12 110 PRO A C 1
ATOM 907 O O . PRO A 1 110 ? 2.676 33.987 -18.031 1.00 68.12 110 PRO A O 1
ATOM 910 N N . VAL A 1 111 ? 2.977 32.176 -19.318 1.00 65.75 111 VAL A N 1
ATOM 911 C CA . VAL A 1 111 ? 3.532 32.860 -20.479 1.00 65.75 111 VAL A CA 1
ATOM 912 C C . VAL A 1 111 ? 2.659 32.513 -21.673 1.00 65.75 111 VAL A C 1
ATOM 914 O O . VAL A 1 111 ? 2.430 31.337 -21.962 1.00 65.75 111 VAL A O 1
ATOM 917 N N . ASP A 1 112 ? 2.170 33.554 -22.333 1.00 60.75 112 ASP A N 1
ATOM 918 C CA . ASP A 1 112 ? 1.321 33.476 -23.511 1.00 60.75 112 ASP A CA 1
ATOM 919 C C . ASP A 1 112 ? 1.987 32.574 -24.566 1.00 60.75 112 ASP A C 1
ATOM 921 O O . ASP A 1 112 ? 3.119 32.819 -24.994 1.00 60.75 112 ASP A O 1
ATOM 925 N N . ALA A 1 113 ? 1.322 31.485 -24.962 1.00 54.72 113 ALA A N 1
ATOM 926 C CA . ALA A 1 113 ? 1.881 30.489 -25.886 1.00 54.72 113 ALA A CA 1
ATOM 927 C C . ALA A 1 113 ? 2.181 31.073 -27.285 1.00 54.72 113 ALA A C 1
ATOM 929 O O . ALA A 1 113 ? 2.889 30.460 -28.083 1.00 54.72 113 ALA A O 1
ATOM 930 N N . SER A 1 114 ? 1.693 32.285 -27.558 1.00 58.50 114 SER A N 1
ATOM 931 C CA . SER A 1 114 ? 2.023 33.116 -28.718 1.00 58.50 114 SER A CA 1
ATOM 932 C C . SER A 1 114 ? 3.468 33.650 -28.712 1.00 58.50 114 SER A C 1
ATOM 934 O O . SER A 1 114 ? 3.965 34.061 -29.761 1.00 58.50 114 SER A O 1
ATOM 936 N N . ALA A 1 115 ? 4.177 33.610 -27.576 1.00 54.47 115 ALA A N 1
ATOM 937 C CA . ALA A 1 115 ? 5.541 34.128 -27.440 1.00 54.47 115 ALA A CA 1
ATOM 938 C C . ALA A 1 115 ? 6.653 33.109 -27.768 1.00 54.47 115 ALA A C 1
ATOM 940 O O . ALA A 1 115 ? 7.819 33.494 -27.883 1.00 54.47 115 ALA A O 1
ATOM 941 N N . LEU A 1 116 ? 6.337 31.823 -27.975 1.00 51.09 116 LEU A N 1
ATOM 942 C CA . LEU A 1 116 ? 7.321 30.829 -28.431 1.00 51.09 116 LEU A CA 1
ATOM 943 C C . LEU A 1 116 ? 7.490 30.908 -29.952 1.00 51.09 116 LEU A C 1
ATOM 945 O O . LEU A 1 116 ? 7.013 30.084 -30.731 1.00 51.09 116 LEU A O 1
ATOM 949 N N . ARG A 1 117 ? 8.196 31.961 -30.364 1.00 51.44 117 ARG A N 1
ATOM 950 C CA . ARG A 1 117 ? 8.664 32.194 -31.726 1.00 51.44 117 ARG A CA 1
ATOM 951 C C . ARG A 1 117 ? 9.606 31.058 -32.150 1.00 51.44 117 ARG A C 1
ATOM 953 O O . ARG A 1 117 ? 10.663 30.861 -31.563 1.00 51.44 117 ARG A O 1
ATOM 960 N N . VAL A 1 118 ? 9.184 30.335 -33.183 1.00 51.19 118 VAL A N 1
ATOM 961 C CA . VAL A 1 118 ? 9.937 29.472 -34.111 1.00 51.19 118 VAL A CA 1
ATOM 962 C C . VAL A 1 118 ? 11.472 29.557 -33.972 1.00 51.19 118 VAL A C 1
ATOM 964 O O . VAL A 1 118 ? 12.122 30.363 -34.629 1.00 51.19 118 VAL A O 1
ATOM 967 N N . GLN A 1 119 ? 12.071 28.664 -33.185 1.00 51.00 119 GLN A N 1
ATOM 968 C CA . GLN A 1 119 ? 13.485 28.280 -33.310 1.00 51.00 119 GLN A CA 1
ATOM 969 C C . GLN A 1 119 ? 13.566 26.763 -33.515 1.00 51.00 119 GLN A C 1
ATOM 971 O O . GLN A 1 119 ? 14.117 26.024 -32.709 1.00 51.00 119 GLN A O 1
ATOM 976 N N . CYS A 1 120 ? 12.955 26.279 -34.601 1.00 47.78 120 CYS A N 1
ATOM 977 C CA . CYS A 1 120 ? 12.999 24.866 -34.998 1.00 47.78 120 CYS A CA 1
ATOM 978 C C . CYS A 1 120 ? 14.003 24.575 -36.128 1.00 47.78 120 CYS A C 1
ATOM 980 O O . CYS A 1 120 ? 13.967 23.499 -36.713 1.00 47.78 120 CYS A O 1
ATOM 982 N N . LEU A 1 121 ? 14.915 25.494 -36.448 1.00 48.59 121 LEU A N 1
ATOM 983 C CA . LEU A 1 121 ? 15.905 25.299 -37.509 1.00 48.59 121 LEU A CA 1
ATOM 984 C C . LEU A 1 121 ? 17.267 25.798 -37.022 1.00 48.59 121 LEU A C 1
ATOM 986 O O . LEU A 1 121 ? 17.498 26.995 -37.118 1.00 48.59 121 LEU A O 1
ATOM 990 N N . SER A 1 122 ? 18.119 24.920 -36.462 1.00 47.97 122 SER A N 1
ATOM 991 C CA . SER A 1 122 ? 19.605 25.013 -36.550 1.00 47.97 122 SER A CA 1
ATOM 992 C C . SER A 1 122 ? 20.393 23.906 -35.818 1.00 47.97 122 SER A C 1
ATOM 994 O O . SER A 1 122 ? 21.522 23.627 -36.200 1.00 47.97 122 SER A O 1
ATOM 996 N N . ASN A 1 123 ? 19.854 23.188 -34.826 1.00 49.06 123 ASN A N 1
ATOM 997 C CA . ASN A 1 123 ? 20.719 22.369 -33.944 1.00 49.06 123 ASN A CA 1
ATOM 998 C C . ASN A 1 123 ? 21.082 20.951 -34.438 1.00 49.06 123 ASN A C 1
ATOM 1000 O O . ASN A 1 123 ? 21.475 20.108 -33.634 1.00 49.06 123 ASN A O 1
ATOM 1004 N N . ALA A 1 124 ? 20.982 20.662 -35.738 1.00 45.88 124 ALA A N 1
ATOM 1005 C CA . ALA A 1 124 ? 21.314 19.336 -36.274 1.00 45.88 124 ALA A CA 1
ATOM 1006 C C . ALA A 1 124 ? 22.774 19.178 -36.760 1.00 45.88 124 ALA A C 1
ATOM 1008 O O . ALA A 1 124 ? 23.146 18.065 -37.121 1.00 45.88 124 ALA A O 1
ATOM 1009 N N . ILE A 1 125 ? 23.608 20.233 -36.780 1.00 50.22 125 ILE A N 1
ATOM 1010 C CA . ILE A 1 125 ? 24.931 20.179 -37.453 1.00 50.22 125 ILE A CA 1
ATOM 1011 C C . ILE A 1 125 ? 26.153 20.408 -36.530 1.00 50.22 125 ILE A C 1
ATOM 1013 O O . ILE A 1 125 ? 27.247 19.972 -36.870 1.00 50.22 125 ILE A O 1
ATOM 1017 N N . GLU A 1 126 ? 26.017 20.953 -35.317 1.00 46.09 126 GLU A N 1
ATOM 1018 C CA . GLU A 1 126 ? 27.187 21.390 -34.513 1.00 46.09 126 GLU A CA 1
ATOM 1019 C C . GLU A 1 126 ? 27.694 20.432 -33.412 1.00 46.09 126 GLU A C 1
ATOM 1021 O O . GLU A 1 126 ? 28.411 20.843 -32.507 1.00 46.09 126 GLU A O 1
ATOM 1026 N N . LYS A 1 127 ? 27.402 19.125 -33.465 1.00 45.94 127 LYS A N 1
ATOM 1027 C CA . LYS A 1 127 ? 28.013 18.146 -32.529 1.00 45.94 127 LYS A CA 1
ATOM 1028 C C . LYS A 1 127 ? 28.925 17.133 -33.209 1.00 45.94 127 LYS A C 1
ATOM 1030 O O . LYS A 1 127 ? 28.810 15.927 -33.003 1.00 45.94 127 LYS A O 1
ATOM 1035 N N . ARG A 1 128 ? 29.872 17.635 -34.002 1.00 44.84 128 ARG A N 1
ATOM 1036 C CA . ARG A 1 128 ? 30.990 16.842 -34.530 1.00 44.84 128 ARG A CA 1
ATOM 1037 C C . ARG A 1 128 ? 32.290 17.641 -34.457 1.00 44.84 128 ARG A C 1
ATOM 1039 O O . ARG A 1 128 ? 32.824 18.038 -35.483 1.00 44.84 128 ARG A O 1
ATOM 1046 N N . GLY A 1 129 ? 32.784 17.900 -33.247 1.00 42.66 129 GLY A N 1
ATOM 1047 C CA . GLY A 1 129 ? 34.079 18.566 -33.115 1.00 42.66 129 GLY A CA 1
ATOM 1048 C C . GLY A 1 129 ? 34.493 19.033 -31.728 1.00 42.66 129 GLY A C 1
ATOM 1049 O O . GLY A 1 129 ? 35.131 20.065 -31.661 1.00 42.66 129 GLY A O 1
ATOM 1050 N N . GLU A 1 130 ? 34.183 18.321 -30.642 1.00 43.94 130 GLU A N 1
ATOM 1051 C CA . GLU A 1 130 ? 34.796 18.616 -29.332 1.00 43.94 130 GLU A CA 1
ATOM 1052 C C . GLU A 1 130 ? 35.098 17.315 -28.580 1.00 43.94 130 GLU A C 1
ATOM 1054 O O . GLU A 1 130 ? 34.426 16.910 -27.635 1.00 43.94 130 GLU A O 1
ATOM 1059 N N . GLU A 1 131 ? 36.129 16.625 -29.062 1.00 49.69 131 GLU A N 1
ATOM 1060 C CA . GLU A 1 131 ? 36.857 15.590 -28.335 1.00 49.69 131 GLU A CA 1
ATOM 1061 C C . GLU A 1 131 ? 38.226 16.199 -27.981 1.00 49.69 131 GLU A C 1
ATOM 1063 O O . GLU A 1 131 ? 38.906 16.701 -28.877 1.00 49.69 131 GLU A O 1
ATOM 1068 N N . LYS A 1 132 ? 38.618 16.131 -26.696 1.00 50.88 132 LYS A N 1
ATOM 1069 C CA . LYS A 1 132 ? 39.866 16.624 -26.051 1.00 50.88 132 LYS A CA 1
ATOM 1070 C C . LYS A 1 132 ? 39.789 17.961 -25.291 1.00 50.88 132 LYS A C 1
ATOM 1072 O O . LYS A 1 132 ? 40.397 18.950 -25.686 1.00 50.88 132 LYS A O 1
ATOM 1077 N N . ARG A 1 133 ? 39.183 17.935 -24.099 1.00 46.66 133 ARG A N 1
ATOM 1078 C CA . ARG A 1 133 ? 39.729 18.597 -22.892 1.00 46.66 133 ARG A CA 1
ATOM 1079 C C . ARG A 1 133 ? 38.951 18.131 -21.664 1.00 46.66 133 ARG A C 1
ATOM 1081 O O . ARG A 1 133 ? 37.843 18.584 -21.408 1.00 46.66 133 ARG A O 1
ATOM 1088 N N . GLY A 1 134 ? 39.509 17.158 -20.957 1.00 40.59 134 GLY A N 1
ATOM 1089 C CA . GLY A 1 134 ? 38.864 16.496 -19.827 1.00 40.59 134 GLY A CA 1
ATOM 1090 C C . GLY A 1 134 ? 39.883 15.856 -18.896 1.00 40.59 134 GLY A C 1
ATOM 1091 O O . GLY A 1 134 ? 39.718 14.706 -18.518 1.00 40.59 134 GLY A O 1
ATOM 1092 N N . GLU A 1 135 ? 40.932 16.597 -18.561 1.00 47.56 135 GLU A N 1
ATOM 1093 C CA . GLU A 1 135 ? 41.811 16.359 -17.415 1.00 47.56 135 GLU A CA 1
ATOM 1094 C C . GLU A 1 135 ? 41.942 17.730 -16.718 1.00 47.56 135 GLU A C 1
ATOM 1096 O O . GLU A 1 135 ? 41.893 18.745 -17.408 1.00 47.56 135 GLU A O 1
ATOM 1101 N N . ASP A 1 136 ? 42.000 17.760 -15.381 1.00 45.94 136 ASP A N 1
ATOM 1102 C CA . ASP A 1 136 ? 42.089 18.954 -14.498 1.00 45.94 136 ASP A CA 1
ATOM 1103 C C . ASP A 1 136 ? 40.813 19.471 -13.796 1.00 45.94 136 ASP A C 1
ATOM 1105 O O . ASP A 1 136 ? 40.643 20.669 -13.596 1.00 45.94 136 ASP A O 1
ATOM 1109 N N . ILE A 1 137 ? 39.943 18.584 -13.289 1.00 44.78 137 ILE A N 1
ATOM 1110 C CA . ILE A 1 137 ? 39.062 18.916 -12.141 1.00 44.78 137 ILE A CA 1
ATOM 1111 C C . ILE A 1 137 ? 39.034 17.733 -11.164 1.00 44.78 137 ILE A C 1
ATOM 1113 O O . ILE A 1 137 ? 38.032 17.036 -11.006 1.00 44.78 137 ILE A O 1
ATOM 1117 N N . LYS A 1 138 ? 40.181 17.442 -10.544 1.00 41.38 138 LYS A N 1
ATOM 1118 C CA . LYS A 1 138 ? 40.283 16.437 -9.471 1.00 41.38 138 LYS A CA 1
ATOM 1119 C C . LYS A 1 138 ? 41.155 16.860 -8.286 1.00 41.38 138 LYS A C 1
ATOM 1121 O O . LYS A 1 138 ? 41.456 16.027 -7.444 1.00 41.38 138 LYS A O 1
ATOM 1126 N N . HIS A 1 139 ? 41.529 18.136 -8.179 1.00 35.78 139 HIS A N 1
ATOM 1127 C CA . HIS A 1 139 ? 42.451 18.587 -7.135 1.00 35.78 139 HIS A CA 1
ATOM 1128 C C . HIS A 1 139 ? 42.063 19.947 -6.540 1.00 35.78 139 HIS A C 1
ATOM 1130 O O . HIS A 1 139 ? 42.852 20.888 -6.559 1.00 35.78 139 HIS A O 1
ATOM 1136 N N . THR A 1 140 ? 40.825 20.104 -6.054 1.00 39.44 140 THR A N 1
ATOM 1137 C CA . THR A 1 140 ? 40.438 21.317 -5.298 1.00 39.44 140 THR A CA 1
ATOM 1138 C C . THR A 1 140 ? 39.200 21.112 -4.420 1.00 39.44 140 THR A C 1
ATOM 1140 O O . THR A 1 140 ? 38.269 21.905 -4.471 1.00 39.44 140 THR A O 1
ATOM 1143 N N . LEU A 1 141 ? 39.131 20.034 -3.628 1.00 39.97 141 LEU A N 1
ATOM 1144 C CA . LEU A 1 141 ? 38.070 19.920 -2.612 1.00 39.97 141 LEU A CA 1
ATOM 1145 C C . LEU A 1 141 ? 38.444 19.048 -1.399 1.00 39.97 141 LEU A C 1
ATOM 1147 O O . LEU A 1 141 ? 37.580 18.386 -0.842 1.00 39.97 141 LEU A O 1
ATOM 1151 N N . ASP A 1 142 ? 39.719 19.072 -0.992 1.00 36.94 142 ASP A N 1
ATOM 1152 C CA . ASP A 1 142 ? 40.225 18.357 0.199 1.00 36.94 142 ASP A CA 1
ATOM 1153 C C . ASP A 1 142 ? 41.000 19.259 1.187 1.00 36.94 142 ASP A C 1
ATOM 1155 O O . ASP A 1 142 ? 41.671 18.778 2.093 1.00 36.94 142 ASP A O 1
ATOM 1159 N N . GLN A 1 143 ? 40.896 20.586 1.074 1.00 40.53 143 GLN A N 1
ATOM 1160 C CA . GLN A 1 143 ? 41.512 21.514 2.033 1.00 40.53 143 GLN A CA 1
ATOM 1161 C C . GLN A 1 143 ? 40.576 22.676 2.347 1.00 40.53 143 GLN A C 1
ATOM 1163 O O . GLN A 1 143 ? 40.674 23.737 1.743 1.00 40.53 143 GLN A O 1
ATOM 1168 N N . GLN A 1 144 ? 39.657 22.460 3.288 1.00 37.88 144 GLN A N 1
ATOM 1169 C CA . GLN A 1 144 ? 39.116 23.509 4.162 1.00 37.88 144 GLN A CA 1
ATOM 1170 C C . GLN A 1 144 ? 38.336 22.853 5.310 1.00 37.88 144 GLN A C 1
ATOM 1172 O O . GLN A 1 144 ? 37.118 22.943 5.435 1.00 37.88 144 GLN A O 1
ATOM 1177 N N . VAL A 1 145 ? 39.089 22.139 6.142 1.00 38.69 145 VAL A N 1
ATOM 1178 C CA . VAL A 1 145 ? 38.749 21.859 7.536 1.00 38.69 145 VAL A CA 1
ATOM 1179 C C . VAL A 1 145 ? 39.877 22.505 8.343 1.00 38.69 145 VAL A C 1
ATOM 1181 O O . VAL A 1 145 ? 41.022 22.469 7.902 1.00 38.69 145 VAL A O 1
ATOM 1184 N N . ASP A 1 146 ? 39.519 23.122 9.467 1.00 37.06 146 ASP A N 1
ATOM 1185 C CA . ASP A 1 146 ? 40.372 23.855 10.416 1.00 37.06 146 ASP A CA 1
ATOM 1186 C C . ASP A 1 146 ? 40.598 25.338 10.111 1.00 37.06 146 ASP A C 1
ATOM 1188 O O . ASP A 1 146 ? 41.643 25.740 9.617 1.00 37.06 146 ASP A O 1
ATOM 1192 N N . LEU A 1 147 ? 39.603 26.162 10.465 1.00 41.53 147 LEU A N 1
ATOM 1193 C CA . LEU A 1 147 ? 39.757 27.435 11.192 1.00 41.53 147 LEU A CA 1
ATOM 1194 C C . LEU A 1 147 ? 38.398 28.143 11.220 1.00 41.53 147 LEU A C 1
ATOM 1196 O O . LEU A 1 147 ? 37.994 28.726 10.224 1.00 41.53 147 LEU A O 1
ATOM 1200 N N . ILE A 1 148 ? 37.691 28.035 12.348 1.00 35.50 148 ILE A N 1
ATOM 1201 C CA . ILE A 1 148 ? 36.929 29.090 13.049 1.00 35.50 148 ILE A CA 1
ATOM 1202 C C . ILE A 1 148 ? 36.174 28.382 14.189 1.00 35.50 148 ILE A C 1
ATOM 1204 O O . ILE A 1 148 ? 35.070 27.870 14.036 1.00 35.50 148 ILE A O 1
ATOM 1208 N N . SER A 1 149 ? 36.824 28.345 15.351 1.00 34.22 149 SER A N 1
ATOM 1209 C CA . SER A 1 149 ? 36.174 28.249 16.657 1.00 34.22 149 SER A CA 1
ATOM 1210 C C . SER A 1 149 ? 36.484 29.553 17.375 1.00 34.22 149 SER A C 1
ATOM 1212 O O . SER A 1 149 ? 37.650 29.787 17.680 1.00 34.22 149 SER A O 1
ATOM 1214 N N . ALA A 1 150 ? 35.470 30.391 17.612 1.00 33.75 150 ALA A N 1
ATOM 1215 C CA . ALA A 1 150 ? 35.241 31.069 18.894 1.00 33.75 150 ALA A CA 1
ATOM 1216 C C . ALA A 1 150 ? 34.092 32.097 18.813 1.00 33.75 150 ALA A C 1
ATOM 1218 O O . ALA A 1 150 ? 34.191 33.077 18.082 1.00 33.75 150 ALA A O 1
ATOM 1219 N N . SER A 1 151 ? 33.105 31.904 19.705 1.00 36.53 151 SER A N 1
ATOM 1220 C CA . SER A 1 151 ? 32.175 32.904 20.276 1.00 36.53 151 SER A CA 1
ATOM 1221 C C . SER A 1 151 ? 31.083 33.452 19.325 1.00 36.53 151 SER A C 1
ATOM 1223 O O . SER A 1 151 ? 31.402 33.930 18.248 1.00 36.53 151 SER A O 1
ATOM 1225 N N . THR A 1 152 ? 29.778 33.452 19.619 1.00 36.81 152 THR A N 1
ATOM 1226 C CA . THR A 1 152 ? 29.027 33.369 20.884 1.00 36.81 152 THR A CA 1
ATOM 1227 C C . THR A 1 152 ? 27.566 32.976 20.591 1.00 36.81 152 THR A C 1
ATOM 1229 O O . THR A 1 152 ? 26.972 33.456 19.634 1.00 36.81 152 THR A O 1
ATOM 1232 N N . ASP A 1 153 ? 27.014 32.117 21.450 1.00 35.19 153 ASP A N 1
ATOM 1233 C CA . ASP A 1 153 ? 25.722 32.273 22.139 1.00 35.19 153 ASP A CA 1
ATOM 1234 C C . ASP A 1 153 ? 24.464 32.684 21.335 1.00 35.19 153 ASP A C 1
ATOM 1236 O O . ASP A 1 153 ? 24.264 33.859 21.019 1.00 35.19 153 ASP A O 1
ATOM 1240 N N . ARG A 1 154 ? 23.556 31.719 21.100 1.00 36.34 154 ARG A N 1
ATOM 1241 C CA . ARG A 1 154 ? 22.146 31.770 21.551 1.00 36.34 154 ARG A CA 1
ATOM 1242 C C . ARG A 1 154 ? 21.342 30.542 21.119 1.00 36.34 154 ARG A C 1
ATOM 1244 O O . ARG A 1 154 ? 21.395 30.089 19.978 1.00 36.34 154 ARG A O 1
ATOM 1251 N N . ASP A 1 155 ? 20.578 30.060 22.088 1.00 43.53 155 ASP A N 1
ATOM 1252 C CA . ASP A 1 155 ? 19.627 28.958 22.064 1.00 43.53 155 ASP A CA 1
ATOM 1253 C C . ASP A 1 155 ? 18.614 29.014 20.911 1.00 43.53 155 ASP A C 1
ATOM 1255 O O . ASP A 1 155 ? 18.001 30.053 20.685 1.00 43.53 155 ASP A O 1
ATOM 1259 N N . ILE A 1 156 ? 18.398 27.867 20.251 1.00 41.06 156 ILE A N 1
ATOM 1260 C CA . ILE A 1 156 ? 17.104 27.287 19.830 1.00 41.06 156 ILE A CA 1
ATOM 1261 C C . ILE A 1 156 ? 17.406 25.834 19.419 1.00 41.06 156 ILE A C 1
ATOM 1263 O O . ILE A 1 156 ? 18.021 25.559 18.389 1.00 41.06 156 ILE A O 1
ATOM 1267 N N . VAL A 1 157 ? 17.004 24.879 20.256 1.00 41.91 157 VAL A N 1
ATOM 1268 C CA . VAL A 1 157 ? 17.108 23.439 19.979 1.00 41.91 157 VAL A CA 1
ATOM 1269 C C . VAL A 1 157 ? 16.024 23.017 18.982 1.00 41.91 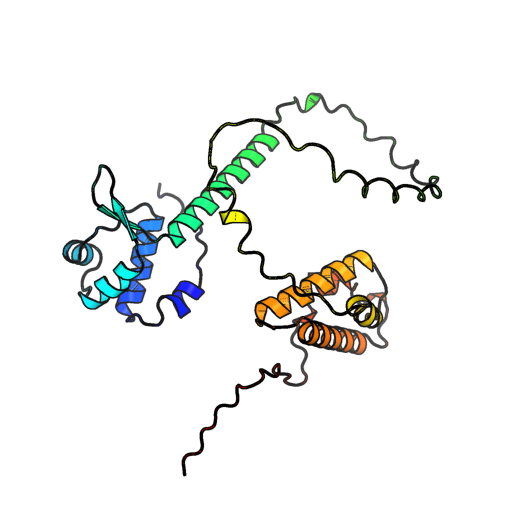157 VAL A C 1
ATOM 1271 O O . VAL A 1 157 ? 14.865 22.824 19.344 1.00 41.91 157 VAL A O 1
ATOM 1274 N N . ASP A 1 158 ? 16.409 22.836 17.717 1.00 45.72 158 ASP A N 1
ATOM 1275 C CA . ASP A 1 158 ? 15.612 22.135 16.704 1.00 45.72 158 ASP A CA 1
ATOM 1276 C C . ASP A 1 158 ? 15.768 20.610 16.873 1.00 45.72 158 ASP A C 1
ATOM 1278 O O . ASP A 1 158 ? 16.613 19.954 16.256 1.00 45.72 158 ASP A O 1
ATOM 1282 N N . LEU A 1 159 ? 14.927 20.028 17.735 1.00 49.25 159 LEU A N 1
ATOM 1283 C CA . LEU A 1 159 ? 14.827 18.578 17.952 1.00 49.25 159 LEU A CA 1
ATOM 1284 C C . LEU A 1 159 ? 14.304 17.796 16.723 1.00 49.25 159 LEU A C 1
ATOM 1286 O O . LEU A 1 159 ? 14.280 16.564 16.753 1.00 49.25 159 LEU A O 1
ATOM 1290 N N . SER A 1 160 ? 13.916 18.453 15.621 1.00 45.06 160 SER A N 1
ATOM 1291 C CA . SER A 1 160 ? 13.385 17.775 14.426 1.00 45.06 160 SER A CA 1
ATOM 1292 C C . SER A 1 160 ? 14.471 17.289 13.450 1.00 45.06 160 SER A C 1
ATOM 1294 O O . SER A 1 160 ? 14.221 16.405 12.621 1.00 45.06 160 SER A O 1
ATOM 1296 N N . ALA A 1 161 ? 15.699 17.805 13.570 1.00 42.53 161 ALA A N 1
ATOM 1297 C CA . ALA A 1 161 ? 16.812 17.455 12.687 1.00 42.53 161 ALA A CA 1
ATOM 1298 C C . ALA A 1 161 ? 17.517 16.136 13.068 1.00 42.53 161 ALA A C 1
ATOM 1300 O O . ALA A 1 161 ? 18.110 15.478 12.208 1.00 42.53 161 AL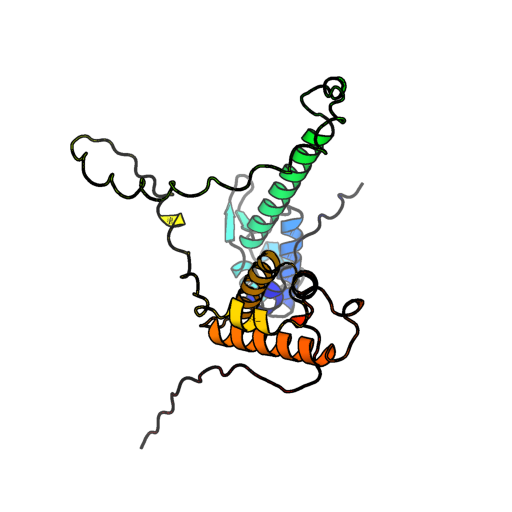A A O 1
ATOM 1301 N N . VAL A 1 162 ? 17.413 15.700 14.329 1.00 42.72 162 VAL A N 1
ATOM 1302 C CA . VAL A 1 162 ? 18.083 14.482 14.826 1.00 42.72 162 VAL A CA 1
ATOM 1303 C C . VAL A 1 162 ? 17.329 13.205 14.418 1.00 42.72 162 VAL A C 1
ATOM 1305 O O . VAL A 1 162 ? 17.949 12.187 14.114 1.00 42.72 162 VAL A O 1
ATOM 1308 N N . ALA A 1 163 ? 16.001 13.262 14.273 1.00 42.59 163 ALA A N 1
ATOM 1309 C CA . ALA A 1 163 ? 15.185 12.094 13.923 1.00 42.59 163 ALA A CA 1
ATOM 1310 C C . ALA A 1 163 ? 15.309 11.639 12.450 1.00 42.59 163 ALA A C 1
ATOM 1312 O O . ALA A 1 163 ? 14.936 10.516 12.116 1.00 42.59 163 ALA A O 1
ATOM 1313 N N . LYS A 1 164 ? 15.857 12.470 11.549 1.00 39.94 164 LYS A N 1
ATOM 1314 C CA . LYS A 1 164 ? 15.979 12.140 10.111 1.00 39.94 164 LYS A CA 1
ATOM 1315 C C . LYS A 1 164 ? 17.259 11.390 9.729 1.00 39.94 164 LYS A C 1
ATOM 1317 O O . LYS A 1 164 ? 17.381 10.969 8.581 1.00 39.94 164 LYS A O 1
ATOM 1322 N N . ARG A 1 165 ? 18.213 11.205 10.650 1.00 42.34 165 ARG A N 1
ATOM 1323 C CA . ARG A 1 165 ? 19.521 10.585 10.348 1.00 42.34 165 ARG A CA 1
ATOM 1324 C C . ARG A 1 165 ? 19.691 9.145 10.850 1.00 42.34 165 ARG A C 1
ATOM 1326 O O . ARG A 1 165 ? 20.700 8.528 10.535 1.00 42.34 165 ARG A O 1
ATOM 1333 N N . ALA A 1 166 ? 18.710 8.578 11.555 1.00 40.28 166 ALA A N 1
ATOM 1334 C CA . ALA A 1 166 ? 18.875 7.313 12.283 1.00 40.28 166 ALA A CA 1
ATOM 1335 C C . ALA A 1 166 ? 18.206 6.065 11.656 1.00 40.28 166 ALA A C 1
ATOM 1337 O O . ALA A 1 166 ? 17.996 5.080 12.356 1.00 40.28 166 ALA A O 1
ATOM 1338 N N . SER A 1 167 ? 17.865 6.057 10.358 1.00 41.38 167 SER A N 1
ATOM 1339 C CA . SER A 1 167 ? 17.234 4.877 9.721 1.00 41.38 167 SER A CA 1
ATOM 1340 C C . SER A 1 167 ? 17.799 4.455 8.361 1.00 41.38 167 SER A C 1
ATOM 1342 O O . SER A 1 167 ? 17.221 3.588 7.701 1.00 41.38 167 SER A O 1
ATOM 1344 N N . SER A 1 168 ? 18.950 4.981 7.923 1.00 44.97 168 SER A N 1
ATOM 1345 C CA . SER A 1 168 ? 19.617 4.396 6.756 1.00 44.97 168 SER A CA 1
ATOM 1346 C C . SER A 1 168 ? 20.305 3.097 7.173 1.00 44.97 168 SER A C 1
ATOM 1348 O O . SER A 1 168 ? 21.445 3.120 7.640 1.00 44.97 168 SER A O 1
ATOM 1350 N N . LYS A 1 169 ? 19.619 1.957 7.001 1.00 53.59 169 LYS A N 1
ATOM 1351 C CA . LYS A 1 169 ? 20.283 0.645 6.992 1.00 53.59 169 LYS A CA 1
ATOM 1352 C C . LYS A 1 169 ? 21.536 0.744 6.102 1.00 53.59 169 LYS A C 1
ATOM 1354 O O . LYS A 1 169 ? 21.451 1.371 5.037 1.00 53.59 169 LYS A O 1
ATOM 1359 N N . PRO A 1 170 ? 22.684 0.179 6.513 1.00 53.53 170 PRO A N 1
ATOM 1360 C CA . PRO A 1 170 ? 23.904 0.234 5.718 1.00 53.53 170 PRO A CA 1
ATOM 1361 C C . PRO A 1 170 ? 23.609 -0.266 4.300 1.00 53.53 170 PRO A C 1
ATOM 1363 O O . PRO A 1 170 ? 23.034 -1.338 4.115 1.00 53.53 170 PRO A O 1
ATOM 1366 N N . LYS A 1 171 ? 23.940 0.545 3.284 1.00 65.81 171 LYS A N 1
ATOM 1367 C CA . LYS A 1 171 ? 23.798 0.144 1.879 1.00 65.81 171 LYS A CA 1
ATOM 1368 C C . LYS A 1 171 ? 24.670 -1.091 1.670 1.00 65.81 171 LYS A C 1
ATOM 1370 O O . LYS A 1 171 ? 25.893 -0.969 1.655 1.00 65.81 171 LYS A O 1
ATOM 1375 N N . MET A 1 172 ? 24.038 -2.252 1.512 1.00 79.94 172 MET A N 1
ATOM 1376 C CA . MET A 1 172 ? 24.735 -3.492 1.185 1.00 79.94 172 MET A CA 1
ATOM 1377 C C . MET A 1 172 ? 25.611 -3.260 -0.052 1.00 79.94 172 MET A C 1
ATOM 1379 O O . MET A 1 172 ? 25.155 -2.694 -1.059 1.00 79.94 172 MET A O 1
ATOM 1383 N N . ARG A 1 173 ? 26.889 -3.625 0.058 1.00 84.06 173 ARG A N 1
ATOM 1384 C CA . ARG A 1 173 ? 27.870 -3.458 -1.016 1.00 84.06 173 ARG A CA 1
ATOM 1385 C C . ARG A 1 173 ? 27.790 -4.655 -1.952 1.00 84.06 173 ARG A C 1
ATOM 1387 O O . ARG A 1 173 ? 27.657 -5.785 -1.501 1.00 84.06 173 ARG A O 1
ATOM 1394 N N . LEU A 1 174 ? 27.826 -4.379 -3.251 1.00 86.38 174 LEU A N 1
ATOM 1395 C CA . LEU A 1 174 ? 27.933 -5.421 -4.265 1.00 86.38 174 LEU A CA 1
ATOM 1396 C C . LEU A 1 174 ? 29.404 -5.871 -4.331 1.00 86.38 174 LEU A C 1
ATOM 1398 O O . LEU A 1 174 ? 30.276 -5.012 -4.153 1.00 86.38 174 LEU A O 1
ATOM 1402 N N . PRO A 1 175 ? 29.706 -7.148 -4.614 1.00 85.69 175 PRO A N 1
ATOM 1403 C CA . PRO A 1 175 ? 31.086 -7.599 -4.746 1.00 85.69 175 PRO A CA 1
ATOM 1404 C C . PRO A 1 175 ? 31.780 -6.895 -5.909 1.00 85.69 175 PRO A C 1
ATOM 1406 O O . PRO A 1 175 ? 31.176 -6.642 -6.959 1.00 85.69 175 PRO A O 1
ATOM 1409 N N . GLU A 1 176 ? 33.061 -6.584 -5.732 1.00 86.00 176 GLU A N 1
ATOM 1410 C CA . GLU A 1 176 ? 33.830 -5.859 -6.736 1.00 86.00 176 GLU A CA 1
ATOM 1411 C C . GLU A 1 176 ? 33.882 -6.642 -8.058 1.00 86.00 176 GLU A C 1
ATOM 1413 O O . GLU A 1 176 ? 34.093 -7.861 -8.097 1.00 86.00 176 GLU A O 1
ATOM 1418 N N . GLY A 1 177 ? 33.591 -5.942 -9.157 1.00 88.94 177 GLY A N 1
ATOM 1419 C CA . GLY A 1 177 ? 33.532 -6.519 -10.498 1.00 88.94 177 GLY A CA 1
ATOM 1420 C C . GLY A 1 177 ? 32.373 -7.492 -10.753 1.00 88.94 177 GLY A C 1
ATOM 1421 O O . GLY A 1 177 ? 32.308 -8.046 -11.846 1.00 88.94 177 GLY A O 1
ATOM 1422 N N . ALA A 1 178 ? 31.442 -7.716 -9.813 1.00 90.69 178 ALA A N 1
ATOM 1423 C CA . ALA A 1 178 ? 30.325 -8.648 -10.029 1.00 90.69 178 ALA A CA 1
ATOM 1424 C C . ALA A 1 178 ? 29.459 -8.255 -11.236 1.00 90.69 178 ALA A C 1
ATOM 1426 O O . ALA A 1 178 ? 29.110 -9.105 -12.054 1.00 90.69 178 ALA A O 1
ATOM 1427 N N . LEU A 1 179 ? 29.167 -6.960 -11.388 1.00 93.81 179 LEU A N 1
ATOM 1428 C CA . LEU A 1 179 ? 28.385 -6.461 -12.521 1.00 93.81 179 LEU A CA 1
ATOM 1429 C C . LEU A 1 179 ? 29.103 -6.677 -13.855 1.00 93.81 179 LEU A C 1
ATOM 1431 O O . LEU A 1 179 ? 28.454 -7.044 -14.828 1.00 93.81 179 LEU A O 1
ATOM 1435 N N . ASP A 1 180 ? 30.422 -6.472 -13.903 1.00 95.06 180 ASP A N 1
ATOM 1436 C CA . ASP A 1 180 ? 31.209 -6.691 -15.118 1.00 95.06 180 ASP A CA 1
ATOM 1437 C C . ASP A 1 180 ? 31.306 -8.184 -15.457 1.00 95.06 180 ASP A C 1
ATOM 1439 O O . ASP A 1 180 ? 31.092 -8.552 -16.608 1.00 95.06 180 ASP A O 1
ATOM 1443 N N . ARG A 1 181 ? 31.507 -9.063 -14.464 1.00 95.12 181 ARG A N 1
ATOM 1444 C CA . ARG A 1 181 ? 31.497 -10.524 -14.676 1.00 95.12 181 ARG A CA 1
ATOM 1445 C C . ARG A 1 181 ? 30.171 -11.007 -15.261 1.00 95.12 181 ARG A C 1
ATOM 1447 O O . ARG A 1 181 ? 30.165 -11.764 -16.225 1.00 95.12 181 ARG A O 1
ATOM 1454 N N . ILE A 1 182 ? 29.047 -10.541 -14.714 1.00 95.56 182 ILE A N 1
ATOM 1455 C CA . ILE A 1 182 ? 27.717 -10.889 -15.233 1.00 95.56 182 ILE A CA 1
ATOM 1456 C C . ILE A 1 182 ? 27.485 -10.243 -16.607 1.00 95.56 182 ILE A C 1
ATOM 1458 O O . ILE A 1 182 ? 26.885 -10.854 -17.491 1.00 95.56 182 ILE A O 1
ATOM 1462 N N . TRP A 1 183 ? 27.983 -9.023 -16.825 1.00 96.31 183 TRP A N 1
ATOM 1463 C CA . TRP A 1 183 ? 27.908 -8.355 -18.122 1.00 96.31 183 TRP A CA 1
ATOM 1464 C C . TRP A 1 183 ? 28.585 -9.167 -19.227 1.00 96.31 183 TRP A C 1
ATOM 1466 O O . TRP A 1 183 ? 28.041 -9.256 -20.333 1.00 96.31 183 TRP A O 1
ATOM 1476 N N . GLU A 1 184 ? 29.722 -9.800 -18.934 1.00 96.88 184 GLU A N 1
ATOM 1477 C CA . GLU A 1 184 ? 30.446 -10.628 -19.900 1.00 96.88 184 GLU A CA 1
ATOM 1478 C C . GLU A 1 184 ? 29.659 -11.860 -20.371 1.00 96.88 184 GLU A C 1
ATOM 1480 O O . GLU A 1 184 ? 29.897 -12.338 -21.478 1.00 96.88 184 GLU A O 1
ATOM 1485 N N . LEU A 1 185 ? 28.612 -12.268 -19.654 1.00 95.56 185 LEU A N 1
ATOM 1486 C CA . LEU A 1 185 ? 27.759 -13.393 -20.045 1.00 95.56 185 LEU A CA 1
ATOM 1487 C C . LEU A 1 185 ? 26.662 -13.026 -21.049 1.00 95.56 185 LEU A C 1
ATOM 1489 O O . LEU A 1 185 ? 26.124 -13.909 -21.713 1.00 95.56 185 LEU A O 1
ATOM 1493 N N . PHE A 1 186 ? 26.310 -11.744 -21.197 1.00 95.12 186 PHE A N 1
ATOM 1494 C CA . PHE A 1 186 ? 25.286 -11.370 -22.174 1.00 95.12 186 PHE A CA 1
ATOM 1495 C C . PHE A 1 186 ? 25.763 -11.654 -23.607 1.00 95.12 186 PHE A C 1
ATOM 1497 O O . PHE A 1 186 ? 26.827 -11.158 -23.986 1.00 95.12 186 PHE A O 1
ATOM 1504 N N . PRO A 1 187 ? 24.962 -12.331 -24.448 1.00 93.38 187 PRO A N 1
ATOM 1505 C CA . PRO A 1 187 ? 25.342 -12.642 -25.828 1.00 93.38 187 PRO A CA 1
ATOM 1506 C C . PRO A 1 187 ? 25.505 -11.389 -26.705 1.00 93.38 187 PRO A C 1
ATOM 1508 O O . PRO A 1 187 ? 26.254 -11.403 -27.675 1.00 93.38 187 PRO A O 1
ATOM 1511 N N . LYS A 1 188 ? 24.844 -10.275 -26.353 1.00 93.44 188 LYS A N 1
ATOM 1512 C CA . LYS A 1 188 ? 24.905 -9.004 -27.089 1.00 93.44 188 LYS A CA 1
ATOM 1513 C C . LYS A 1 188 ? 25.469 -7.882 -26.219 1.00 93.44 188 LYS A C 1
ATOM 1515 O O . LYS A 1 188 ? 24.919 -7.584 -25.160 1.00 93.44 188 LYS A O 1
ATOM 1520 N N . LYS A 1 189 ? 26.522 -7.199 -26.683 1.00 95.31 189 LYS A N 1
ATOM 1521 C CA . LYS A 1 189 ? 27.226 -6.139 -25.930 1.00 95.31 189 LYS A CA 1
ATOM 1522 C C . LYS A 1 189 ? 26.776 -4.729 -26.320 1.00 95.31 189 LYS A C 1
ATOM 1524 O O . LYS A 1 189 ? 27.537 -3.931 -26.853 1.00 95.31 189 LYS A O 1
ATOM 1529 N N . VAL A 1 190 ? 25.520 -4.399 -26.032 1.00 94.31 190 VAL A N 1
ATOM 1530 C CA . VAL A 1 190 ? 24.908 -3.107 -26.401 1.00 94.31 190 VAL A CA 1
ATOM 1531 C C . VAL A 1 190 ? 24.365 -2.361 -25.186 1.00 94.31 190 VAL A C 1
ATOM 1533 O O . VAL A 1 190 ? 23.670 -2.932 -24.348 1.00 94.31 190 VAL A O 1
ATOM 1536 N N . GLY A 1 191 ? 24.674 -1.063 -25.092 1.00 93.25 191 GLY A N 1
ATOM 1537 C CA . GLY A 1 191 ? 24.164 -0.194 -24.027 1.00 93.25 191 GLY A CA 1
ATOM 1538 C C . GLY A 1 191 ? 24.705 -0.508 -22.625 1.00 93.25 191 GLY A C 1
ATOM 1539 O O . GLY A 1 191 ? 23.947 -0.389 -21.660 1.00 93.25 191 GLY A O 1
ATOM 1540 N N . LYS A 1 192 ? 25.995 -0.875 -22.499 1.00 95.06 192 LYS A N 1
ATOM 1541 C CA . LYS A 1 192 ? 26.650 -1.323 -21.246 1.00 95.06 192 LYS A CA 1
ATOM 1542 C C . LYS A 1 192 ? 26.250 -0.491 -20.023 1.00 95.06 192 LYS A C 1
ATOM 1544 O O . LYS A 1 192 ? 25.718 -1.039 -19.067 1.00 95.06 192 LYS A O 1
ATOM 1549 N N . LYS A 1 193 ? 26.403 0.838 -20.070 1.00 95.31 193 LYS A N 1
ATOM 1550 C CA . LYS A 1 193 ? 26.076 1.729 -18.937 1.00 95.31 193 LYS A CA 1
ATOM 1551 C C . LYS A 1 193 ? 24.626 1.581 -18.452 1.00 95.31 193 LYS A C 1
ATOM 1553 O O . LYS A 1 193 ? 24.385 1.508 -17.251 1.00 95.31 193 LYS A O 1
ATOM 1558 N N . SER A 1 194 ? 23.665 1.513 -19.377 1.00 95.25 194 SER A N 1
ATOM 1559 C CA . SER A 1 194 ? 22.251 1.335 -19.021 1.00 95.25 194 SER A CA 1
ATOM 1560 C C . SER A 1 194 ? 21.966 -0.074 -18.509 1.00 95.25 194 SER A C 1
ATOM 1562 O O . SER A 1 194 ? 21.128 -0.229 -17.625 1.00 95.25 194 SER A O 1
ATOM 1564 N N . ALA A 1 195 ? 22.622 -1.091 -19.068 1.00 95.38 195 ALA A N 1
ATOM 1565 C CA . ALA A 1 195 ? 22.448 -2.472 -18.639 1.00 95.38 195 ALA A CA 1
ATOM 1566 C C . ALA A 1 195 ? 23.014 -2.696 -17.230 1.00 95.38 195 ALA A C 1
ATOM 1568 O O . ALA A 1 195 ? 22.313 -3.257 -16.398 1.00 95.38 195 ALA A O 1
ATOM 1569 N N . LEU A 1 196 ? 24.211 -2.180 -16.924 1.00 96.50 196 LEU A N 1
ATOM 1570 C CA . LEU A 1 196 ? 24.822 -2.290 -15.593 1.00 96.50 196 LEU A CA 1
ATOM 1571 C C . LEU A 1 196 ? 23.967 -1.630 -14.502 1.00 96.50 196 LEU A C 1
ATOM 1573 O O . LEU A 1 196 ? 23.791 -2.206 -13.434 1.00 96.50 196 LEU A O 1
ATOM 1577 N N . ALA A 1 197 ? 23.386 -0.456 -14.775 1.00 95.44 197 ALA A N 1
ATOM 1578 C CA . ALA A 1 197 ? 22.495 0.215 -13.824 1.00 95.44 197 ALA A CA 1
ATOM 1579 C C . ALA A 1 197 ? 21.210 -0.592 -13.555 1.00 95.44 197 ALA A C 1
ATOM 1581 O O . ALA A 1 197 ? 20.746 -0.674 -12.420 1.00 95.44 197 ALA A O 1
ATOM 1582 N N . LEU A 1 198 ? 20.636 -1.201 -14.598 1.00 96.81 198 LEU A N 1
ATOM 1583 C CA . LEU A 1 198 ? 19.468 -2.074 -14.457 1.00 96.81 198 LEU A CA 1
ATOM 1584 C C . LEU A 1 198 ? 19.817 -3.390 -13.757 1.00 96.81 198 LEU A C 1
ATOM 1586 O O . LEU A 1 198 ? 18.996 -3.903 -13.005 1.00 96.81 198 LEU A O 1
ATOM 1590 N N . LEU A 1 199 ? 21.024 -3.906 -13.978 1.00 95.75 199 LEU A N 1
ATOM 1591 C CA . LEU A 1 199 ? 21.530 -5.119 -13.355 1.00 95.75 199 LEU A CA 1
ATOM 1592 C C . LEU A 1 199 ? 21.750 -4.926 -11.848 1.00 95.75 199 LEU A C 1
ATOM 1594 O O . LEU A 1 199 ? 21.232 -5.716 -11.065 1.00 95.75 199 LEU A O 1
ATOM 1598 N N . ASP A 1 200 ? 22.426 -3.845 -11.434 1.00 96.00 200 ASP A N 1
ATOM 1599 C CA . ASP A 1 200 ? 22.583 -3.490 -10.012 1.00 96.00 200 ASP A CA 1
ATOM 1600 C C . ASP A 1 200 ? 21.217 -3.330 -9.334 1.00 96.00 200 ASP A C 1
ATOM 1602 O O . ASP A 1 200 ? 20.979 -3.901 -8.268 1.00 96.00 200 ASP A O 1
ATOM 1606 N N . LYS A 1 201 ? 20.280 -2.632 -9.991 1.00 95.94 201 LYS A N 1
ATOM 1607 C CA . LYS A 1 201 ? 18.913 -2.491 -9.482 1.00 95.94 201 LYS A CA 1
ATOM 1608 C C . LYS A 1 201 ? 18.222 -3.847 -9.319 1.00 95.94 201 LYS A C 1
ATOM 1610 O O . LYS A 1 201 ? 17.651 -4.097 -8.264 1.00 95.94 201 LYS A O 1
ATOM 1615 N N . ALA A 1 202 ? 18.277 -4.714 -10.329 1.00 95.12 202 ALA A N 1
ATOM 1616 C CA . ALA A 1 202 ? 17.613 -6.014 -10.296 1.00 95.12 202 ALA A CA 1
ATOM 1617 C C . ALA A 1 202 ? 18.177 -6.932 -9.196 1.00 95.12 202 ALA A C 1
ATOM 1619 O O . ALA A 1 202 ? 17.402 -7.580 -8.496 1.00 95.12 202 ALA A O 1
ATOM 1620 N N . ILE A 1 203 ? 19.501 -6.938 -8.991 1.00 95.12 203 ILE A N 1
ATOM 1621 C CA . ILE A 1 203 ? 20.152 -7.703 -7.914 1.00 95.12 203 ILE A CA 1
ATOM 1622 C C . ILE A 1 203 ? 19.695 -7.198 -6.539 1.00 95.12 203 ILE A C 1
ATOM 1624 O O . ILE A 1 203 ? 19.347 -7.990 -5.665 1.00 95.12 203 ILE A O 1
ATOM 1628 N N . ARG A 1 204 ? 19.648 -5.875 -6.342 1.00 94.31 204 ARG A N 1
ATOM 1629 C CA . ARG A 1 204 ? 19.197 -5.273 -5.076 1.00 94.31 204 ARG A CA 1
ATOM 1630 C C . ARG A 1 204 ? 17.717 -5.503 -4.805 1.00 94.31 204 ARG A C 1
ATOM 1632 O O . ARG A 1 204 ? 17.355 -5.762 -3.661 1.00 94.31 204 ARG A O 1
ATOM 1639 N N . ASP A 1 205 ? 16.878 -5.385 -5.830 1.00 92.25 205 ASP A N 1
ATOM 1640 C CA . ASP A 1 205 ? 15.441 -5.638 -5.718 1.00 92.25 205 ASP A CA 1
ATOM 1641 C C . ASP A 1 205 ? 15.193 -7.100 -5.319 1.00 92.25 205 ASP A C 1
ATOM 1643 O O . ASP A 1 205 ? 14.438 -7.342 -4.381 1.00 92.25 205 ASP A O 1
ATOM 1647 N N . TYR A 1 206 ? 15.908 -8.049 -5.935 1.00 90.38 206 TYR A N 1
ATOM 1648 C CA . TYR A 1 206 ? 15.846 -9.467 -5.572 1.00 90.38 206 TYR A CA 1
ATOM 1649 C C . TYR A 1 206 ? 16.313 -9.719 -4.131 1.00 90.38 206 TYR A C 1
ATOM 1651 O O . TYR A 1 206 ? 15.600 -10.347 -3.354 1.00 90.38 206 TYR A O 1
ATOM 1659 N N . ALA A 1 207 ? 17.471 -9.179 -3.736 1.00 91.06 207 ALA A N 1
ATOM 1660 C CA . ALA A 1 207 ? 17.970 -9.321 -2.367 1.00 91.06 207 ALA A CA 1
ATOM 1661 C C . ALA A 1 207 ? 16.995 -8.752 -1.329 1.00 91.06 207 ALA A C 1
ATOM 1663 O O . ALA A 1 207 ? 16.809 -9.330 -0.265 1.00 91.06 207 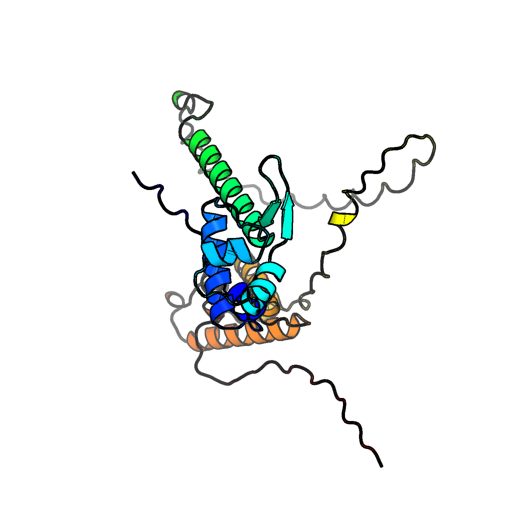ALA A O 1
ATOM 1664 N N . LYS A 1 208 ? 16.343 -7.628 -1.647 1.00 90.50 208 LYS A N 1
ATOM 1665 C CA . LYS A 1 208 ? 15.336 -7.009 -0.783 1.00 90.50 208 LYS A CA 1
ATOM 1666 C C . LYS A 1 208 ? 14.060 -7.843 -0.693 1.00 90.50 208 LYS A C 1
ATOM 1668 O O . LYS A 1 208 ? 13.491 -7.936 0.387 1.00 90.50 208 LYS A O 1
ATOM 1673 N N . GLU A 1 209 ? 13.590 -8.388 -1.811 1.00 87.62 209 GLU A N 1
ATOM 1674 C CA . GLU A 1 209 ? 12.376 -9.208 -1.864 1.00 87.62 209 GLU A CA 1
ATOM 1675 C C . GLU A 1 209 ? 12.529 -10.515 -1.076 1.00 87.62 209 GLU A C 1
ATOM 1677 O O . GLU A 1 209 ? 11.583 -10.946 -0.424 1.00 87.62 209 GLU A O 1
ATOM 1682 N N . TRP A 1 210 ? 13.731 -11.094 -1.084 1.00 87.56 210 TRP A N 1
ATOM 1683 C CA . TRP A 1 210 ? 14.055 -12.339 -0.383 1.00 87.56 210 TRP A CA 1
ATOM 1684 C C . TRP A 1 210 ? 14.780 -12.141 0.953 1.00 87.56 210 TRP A C 1
ATOM 1686 O O . TRP A 1 210 ? 15.248 -13.118 1.528 1.00 87.56 210 TRP A O 1
ATOM 1696 N N . GLU A 1 211 ? 14.868 -10.898 1.437 1.00 86.75 211 GLU A N 1
ATOM 1697 C CA . GLU A 1 211 ? 15.514 -10.526 2.706 1.00 86.75 211 GLU A CA 1
ATOM 1698 C C . GLU A 1 211 ? 16.921 -11.129 2.885 1.00 86.75 211 GLU A C 1
ATOM 1700 O O . GLU A 1 211 ? 17.285 -11.585 3.964 1.00 86.75 211 GLU A O 1
ATOM 1705 N N . LEU A 1 212 ? 17.721 -11.136 1.814 1.00 82.56 212 LEU A N 1
ATOM 1706 C CA . LEU A 1 212 ? 19.079 -11.678 1.846 1.00 82.56 212 LEU A CA 1
ATOM 1707 C C . LEU A 1 212 ? 20.021 -10.753 2.625 1.00 82.56 212 LEU A C 1
ATOM 1709 O O . LEU A 1 212 ? 20.025 -9.536 2.423 1.00 82.56 212 LEU A O 1
ATOM 1713 N N . ASP A 1 213 ? 20.862 -11.357 3.466 1.00 81.31 213 ASP A N 1
ATOM 1714 C CA . ASP A 1 213 ? 21.852 -10.646 4.284 1.00 81.31 213 ASP A CA 1
ATOM 1715 C C . ASP A 1 213 ? 23.012 -10.077 3.451 1.00 81.31 213 ASP A C 1
ATOM 1717 O O . ASP A 1 213 ? 23.643 -9.088 3.834 1.00 81.31 213 ASP A O 1
ATOM 1721 N N . THR A 1 214 ? 23.303 -10.690 2.299 1.00 86.00 214 THR A N 1
ATOM 1722 C CA . THR A 1 214 ? 24.374 -10.279 1.386 1.00 86.00 214 THR A CA 1
ATOM 1723 C C . THR A 1 214 ? 23.875 -10.176 -0.053 1.00 86.00 214 THR A C 1
ATOM 1725 O O . THR A 1 214 ? 22.859 -10.753 -0.444 1.00 86.00 214 THR A O 1
ATOM 1728 N N . LEU A 1 215 ? 24.606 -9.413 -0.872 1.00 90.12 215 LEU A N 1
ATOM 1729 C CA . LEU A 1 215 ? 24.332 -9.318 -2.308 1.00 90.12 215 LEU A CA 1
ATOM 1730 C C . LEU A 1 215 ? 25.054 -10.397 -3.125 1.00 90.12 215 LEU A C 1
ATOM 1732 O O . LEU A 1 215 ? 24.825 -10.463 -4.330 1.00 90.12 215 LEU A O 1
ATOM 1736 N N . ASP A 1 216 ? 25.896 -11.224 -2.499 1.00 88.12 216 ASP A N 1
ATOM 1737 C CA . ASP A 1 216 ? 26.605 -12.324 -3.161 1.00 88.12 216 ASP A CA 1
ATOM 1738 C C . ASP A 1 216 ? 25.614 -13.329 -3.747 1.00 88.12 216 ASP A C 1
ATOM 1740 O 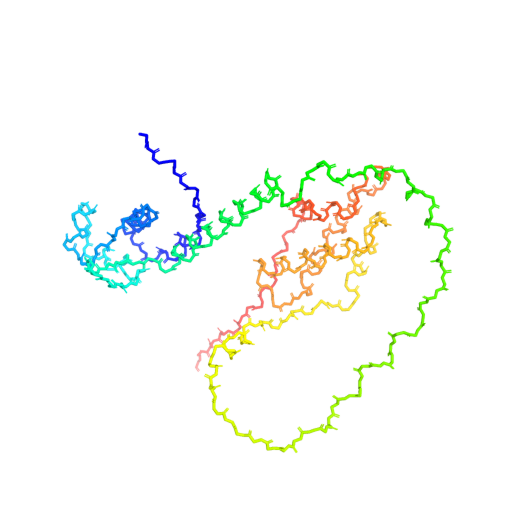O . ASP A 1 216 ? 25.594 -13.542 -4.957 1.00 88.12 216 ASP A O 1
ATOM 1744 N N . ASP A 1 217 ? 24.708 -13.847 -2.914 1.00 86.31 217 ASP A N 1
ATOM 1745 C CA . ASP A 1 217 ? 23.699 -14.828 -3.328 1.00 86.31 217 ASP A CA 1
ATOM 1746 C C . ASP A 1 217 ? 22.765 -14.267 -4.412 1.00 86.31 217 ASP A C 1
ATOM 1748 O O . ASP A 1 217 ? 22.382 -14.960 -5.356 1.00 86.31 217 ASP A O 1
ATOM 1752 N N . ALA A 1 218 ? 22.425 -12.979 -4.318 1.00 91.31 218 ALA A N 1
ATOM 1753 C CA . ALA A 1 218 ? 21.607 -12.300 -5.318 1.00 91.31 218 ALA A CA 1
ATOM 1754 C C . ALA A 1 218 ? 22.350 -12.100 -6.652 1.00 91.31 218 ALA A C 1
ATOM 1756 O O . ALA A 1 218 ? 21.745 -12.199 -7.723 1.00 91.31 218 ALA A O 1
ATOM 1757 N N . ALA A 1 219 ? 23.653 -11.810 -6.604 1.00 93.00 219 ALA A N 1
ATOM 1758 C CA . ALA A 1 219 ? 24.491 -11.667 -7.789 1.00 93.00 219 ALA A CA 1
ATOM 1759 C C . ALA A 1 219 ? 24.731 -13.020 -8.473 1.00 93.00 219 ALA A C 1
ATOM 1761 O O . ALA A 1 219 ? 24.630 -13.098 -9.697 1.00 93.00 219 ALA A O 1
ATOM 1762 N N . GLU A 1 220 ? 24.975 -14.081 -7.701 1.00 91.88 220 GLU A N 1
ATOM 1763 C CA . GLU A 1 220 ? 25.083 -15.461 -8.188 1.00 91.88 220 GLU A CA 1
ATOM 1764 C C . GLU A 1 220 ? 23.787 -15.909 -8.870 1.00 91.88 220 GLU A C 1
ATOM 1766 O O . GLU A 1 220 ? 23.806 -16.347 -10.021 1.00 91.88 220 GLU A O 1
ATOM 1771 N N . TRP A 1 221 ? 22.640 -15.684 -8.224 1.00 92.94 221 TRP A N 1
ATOM 1772 C CA . TRP A 1 221 ? 21.335 -15.970 -8.817 1.00 92.94 221 TRP A CA 1
ATOM 1773 C C . TRP A 1 221 ? 21.127 -15.220 -10.137 1.00 92.94 221 TRP A C 1
ATOM 1775 O O . TRP A 1 221 ? 20.672 -15.790 -11.129 1.00 92.94 221 TRP A O 1
ATOM 1785 N N . MET A 1 222 ? 21.488 -13.936 -10.186 1.00 94.81 222 MET A N 1
ATOM 1786 C CA . MET A 1 222 ? 21.383 -13.149 -11.413 1.00 94.81 222 MET A CA 1
ATOM 1787 C C . MET A 1 222 ? 22.327 -13.666 -12.507 1.00 94.81 222 MET A C 1
ATOM 1789 O O . MET A 1 222 ? 21.935 -13.701 -13.676 1.00 94.81 222 MET A O 1
ATOM 1793 N N . ARG A 1 223 ? 23.541 -14.107 -12.146 1.00 95.25 223 ARG A N 1
ATOM 1794 C CA . ARG A 1 223 ? 24.489 -14.740 -13.072 1.00 95.25 223 ARG A CA 1
ATOM 1795 C C . ARG A 1 223 ? 23.849 -15.944 -13.757 1.00 95.25 223 ARG A C 1
ATOM 1797 O O . ARG A 1 223 ? 23.817 -15.984 -14.985 1.00 95.25 223 ARG A O 1
ATOM 1804 N N . GLU A 1 224 ? 23.258 -16.858 -12.989 1.00 93.44 224 GLU A N 1
ATOM 1805 C CA . GLU A 1 224 ? 22.575 -18.046 -13.521 1.00 93.44 224 GLU A CA 1
ATOM 1806 C C . GLU A 1 224 ? 21.467 -17.679 -14.519 1.00 93.44 224 GLU A C 1
ATOM 1808 O O . GLU A 1 224 ? 21.329 -18.305 -15.573 1.00 93.44 224 GLU A O 1
ATOM 1813 N N . ARG A 1 225 ? 20.687 -16.625 -14.239 1.00 94.56 225 ARG A N 1
ATOM 1814 C CA . ARG A 1 225 ? 19.636 -16.160 -15.161 1.00 94.56 225 ARG A CA 1
ATOM 1815 C C . ARG A 1 225 ? 20.201 -15.654 -16.480 1.00 94.56 225 ARG A C 1
ATOM 1817 O O . ARG A 1 225 ? 19.617 -15.929 -17.531 1.00 94.56 225 ARG A O 1
ATOM 1824 N N . VAL A 1 226 ? 21.319 -14.934 -16.437 1.00 95.06 226 VAL A N 1
ATOM 1825 C CA . VAL A 1 226 ? 21.992 -14.459 -17.651 1.00 95.06 226 VAL A CA 1
ATOM 1826 C C . VAL A 1 226 ? 22.609 -15.627 -18.422 1.00 95.06 226 VAL A C 1
ATOM 1828 O O . VAL A 1 226 ? 22.475 -15.660 -19.640 1.00 95.06 226 VAL A O 1
ATOM 1831 N N . GLU A 1 227 ? 23.182 -16.631 -17.754 1.00 94.12 227 GLU A N 1
ATOM 1832 C CA . GLU A 1 227 ? 23.700 -17.839 -18.418 1.00 94.12 227 GLU A CA 1
ATOM 1833 C C . GLU A 1 227 ? 22.601 -18.632 -19.127 1.00 94.12 227 GLU A C 1
ATOM 1835 O O . GLU A 1 227 ? 22.776 -19.062 -20.268 1.00 94.12 227 GLU A O 1
ATOM 1840 N N . VAL A 1 228 ? 21.446 -18.817 -18.482 1.00 92.12 228 VAL A N 1
ATOM 1841 C CA . VAL A 1 228 ? 20.304 -19.489 -19.114 1.00 92.12 228 VAL A CA 1
ATOM 1842 C C . VAL A 1 228 ? 19.809 -18.696 -20.321 1.00 92.12 228 VAL A C 1
ATOM 1844 O O . VAL A 1 228 ? 19.486 -19.280 -21.357 1.00 92.12 228 VAL A O 1
ATOM 1847 N N . MET A 1 229 ? 19.754 -17.368 -20.207 1.00 92.69 229 MET A N 1
ATOM 1848 C CA . MET A 1 229 ? 19.415 -16.498 -21.328 1.00 92.69 229 MET A CA 1
ATOM 1849 C C . MET A 1 229 ? 20.428 -16.649 -22.467 1.00 92.69 229 MET A C 1
ATOM 1851 O O . MET A 1 229 ? 20.010 -16.874 -23.598 1.00 92.69 229 MET A O 1
ATOM 1855 N N . ALA A 1 230 ? 21.728 -16.612 -22.177 1.00 93.25 230 ALA A N 1
ATOM 1856 C CA . ALA A 1 230 ? 22.782 -16.784 -23.171 1.00 93.25 230 ALA A CA 1
ATOM 1857 C C . ALA A 1 230 ? 22.662 -18.134 -23.894 1.00 93.25 230 ALA A C 1
ATOM 1859 O O . ALA A 1 230 ? 22.600 -18.159 -25.118 1.00 93.25 230 ALA A O 1
ATOM 1860 N N . LYS A 1 231 ? 22.498 -19.234 -23.146 1.00 92.50 231 LYS A N 1
ATOM 1861 C CA . LYS A 1 231 ? 22.293 -20.585 -23.700 1.00 92.50 231 LYS A CA 1
ATOM 1862 C C . LYS A 1 231 ? 21.051 -20.684 -24.583 1.00 92.50 231 LYS A C 1
ATOM 1864 O O . LYS A 1 231 ? 21.073 -21.359 -25.603 1.00 92.50 231 LYS A O 1
ATOM 1869 N N . ARG A 1 232 ? 19.954 -20.016 -24.212 1.00 89.06 232 ARG A N 1
ATOM 1870 C CA . ARG A 1 232 ? 18.703 -20.037 -24.990 1.00 89.06 232 ARG A CA 1
ATOM 1871 C C . ARG A 1 232 ? 18.849 -19.398 -26.372 1.00 89.06 232 ARG A C 1
ATOM 1873 O O . ARG A 1 232 ? 18.116 -19.774 -27.282 1.00 89.06 232 ARG A O 1
ATOM 1880 N N . TYR A 1 233 ? 19.729 -18.411 -26.498 1.00 90.06 233 TYR A N 1
ATOM 1881 C CA . TYR A 1 233 ? 19.976 -17.688 -27.744 1.00 90.06 233 TYR A CA 1
ATOM 1882 C C . TYR A 1 233 ? 21.284 -18.113 -28.426 1.00 90.06 233 TYR A C 1
ATOM 1884 O O . TYR A 1 233 ? 21.673 -17.501 -29.423 1.00 90.06 233 TYR A O 1
ATOM 1892 N N . ASP A 1 234 ? 21.945 -19.158 -27.929 1.00 91.06 234 ASP A N 1
ATOM 1893 C CA . ASP A 1 234 ? 23.148 -19.691 -28.554 1.00 91.06 234 ASP A CA 1
ATOM 1894 C C . ASP A 1 234 ? 22.829 -20.214 -29.964 1.00 91.06 234 ASP A C 1
ATOM 1896 O O . ASP A 1 234 ? 21.808 -20.868 -30.189 1.00 91.06 234 ASP A O 1
ATOM 1900 N N . GLY A 1 235 ? 23.654 -19.840 -30.941 1.00 87.81 235 GLY A N 1
ATOM 1901 C CA . GLY A 1 235 ? 23.430 -20.145 -32.359 1.00 87.81 235 GLY A CA 1
ATOM 1902 C C . GLY A 1 235 ? 22.228 -19.449 -33.024 1.00 87.81 235 GLY A C 1
ATOM 1903 O O . GLY A 1 235 ? 21.935 -19.738 -34.185 1.00 87.81 235 GLY A O 1
ATOM 1904 N N . THR A 1 236 ? 21.524 -18.535 -32.342 1.00 90.38 236 THR A N 1
ATOM 1905 C CA . THR A 1 236 ? 20.444 -17.739 -32.959 1.00 90.38 236 THR A CA 1
ATOM 1906 C C . THR A 1 236 ? 20.978 -16.476 -33.645 1.00 90.38 236 THR A C 1
ATOM 1908 O O . THR A 1 236 ? 21.995 -15.918 -33.241 1.00 90.38 236 THR A O 1
ATOM 1911 N N . ASP A 1 237 ? 20.289 -16.007 -34.691 1.00 89.31 237 ASP A N 1
ATOM 1912 C CA . ASP A 1 237 ? 20.634 -14.757 -35.389 1.00 89.31 237 ASP A CA 1
ATOM 1913 C C . ASP A 1 237 ? 20.535 -13.551 -34.428 1.00 89.31 237 ASP A C 1
ATOM 1915 O O . ASP A 1 237 ? 19.556 -13.404 -33.687 1.00 89.31 237 ASP A O 1
ATOM 1919 N N . GLU A 1 238 ? 21.540 -12.667 -34.467 1.00 88.75 238 GLU A N 1
ATOM 1920 C CA . GLU A 1 238 ? 21.719 -11.511 -33.580 1.00 88.75 238 GLU A CA 1
ATOM 1921 C C . GLU A 1 238 ? 20.482 -10.594 -33.504 1.00 88.75 238 GLU A C 1
ATOM 1923 O O . GLU A 1 238 ? 20.249 -9.925 -32.488 1.00 88.75 238 GLU A O 1
ATOM 1928 N N . LYS A 1 239 ? 19.656 -10.565 -34.559 1.00 90.31 239 LYS A N 1
ATOM 1929 C CA . LYS A 1 239 ? 18.411 -9.777 -34.583 1.00 90.31 239 LYS A CA 1
ATOM 1930 C C . LYS A 1 239 ? 17.327 -10.304 -33.637 1.00 90.31 239 LYS A C 1
ATOM 1932 O O . LYS A 1 239 ? 16.469 -9.529 -33.219 1.00 90.31 239 LYS A O 1
ATOM 1937 N N . PHE A 1 240 ? 17.359 -11.590 -33.287 1.00 91.19 240 PHE A N 1
ATOM 1938 C CA . PHE A 1 240 ? 16.414 -12.206 -32.348 1.00 91.19 240 PHE A CA 1
ATOM 1939 C C . PHE A 1 240 ? 16.916 -12.189 -30.900 1.00 91.19 240 PHE A C 1
ATOM 1941 O O . PHE A 1 240 ? 16.134 -12.437 -29.979 1.00 91.19 240 PHE A O 1
ATOM 1948 N N . ILE A 1 241 ? 18.192 -11.857 -30.684 1.00 92.38 241 ILE A N 1
ATOM 1949 C CA . ILE A 1 241 ? 18.784 -11.739 -29.353 1.00 92.38 241 ILE A CA 1
ATOM 1950 C C . ILE A 1 241 ? 18.329 -10.414 -28.722 1.00 92.38 241 ILE A C 1
ATOM 1952 O O . ILE A 1 241 ? 18.641 -9.334 -29.241 1.00 92.38 241 ILE A O 1
ATOM 1956 N N . PRO A 1 242 ? 17.600 -10.444 -27.591 1.00 93.25 242 PRO A N 1
ATOM 1957 C CA . PRO A 1 242 ? 17.112 -9.224 -26.969 1.00 93.25 242 PRO A CA 1
ATOM 1958 C C . PRO A 1 242 ? 18.271 -8.378 -26.426 1.00 93.25 242 PRO A C 1
ATOM 1960 O O . PRO A 1 242 ? 19.248 -8.890 -25.880 1.00 93.25 242 PRO A O 1
ATOM 1963 N N . HIS A 1 243 ? 18.135 -7.053 -26.517 1.00 95.19 243 HIS A N 1
ATOM 1964 C CA . HIS A 1 243 ? 19.082 -6.119 -25.906 1.00 95.19 243 HIS A CA 1
ATOM 1965 C C . HIS A 1 243 ? 19.112 -6.311 -24.373 1.00 95.19 243 HIS A C 1
ATOM 1967 O O . HIS A 1 243 ? 18.034 -6.337 -23.768 1.00 95.19 243 HIS A O 1
ATOM 1973 N N . PRO A 1 244 ? 20.292 -6.360 -23.714 1.00 96.25 244 PRO A N 1
ATOM 1974 C CA . PRO A 1 244 ? 20.390 -6.605 -22.269 1.00 96.25 244 PRO A CA 1
ATOM 1975 C C . PRO A 1 244 ? 19.554 -5.641 -21.423 1.00 96.25 244 PRO A C 1
ATOM 1977 O O . PRO A 1 244 ? 18.803 -6.062 -20.548 1.00 96.25 244 PRO A O 1
ATOM 1980 N N . ALA A 1 245 ? 19.612 -4.341 -21.730 1.00 95.50 245 ALA A N 1
ATOM 1981 C CA . ALA A 1 245 ? 18.830 -3.331 -21.020 1.00 95.50 245 ALA A CA 1
ATOM 1982 C C . ALA A 1 245 ? 17.312 -3.547 -21.172 1.00 95.50 245 ALA A C 1
ATOM 1984 O O . ALA A 1 245 ? 16.561 -3.356 -20.217 1.00 95.50 245 ALA A O 1
ATOM 1985 N N . THR A 1 246 ? 16.852 -3.970 -22.351 1.00 95.94 246 THR A N 1
ATOM 1986 C CA . THR A 1 246 ? 15.438 -4.286 -22.594 1.00 95.94 246 THR A CA 1
ATOM 1987 C C . THR A 1 246 ? 15.021 -5.535 -21.827 1.00 95.94 246 THR A C 1
ATOM 1989 O O . THR A 1 246 ? 13.995 -5.516 -21.153 1.00 95.94 246 THR A O 1
ATOM 1992 N N . TRP A 1 247 ? 15.839 -6.590 -21.870 1.00 95.75 247 TRP A N 1
ATOM 1993 C CA . TRP A 1 247 ? 15.589 -7.849 -21.166 1.00 95.75 247 TRP A CA 1
ATOM 1994 C C . TRP A 1 247 ? 15.502 -7.653 -19.643 1.00 95.75 247 TRP A C 1
ATOM 1996 O O . TRP A 1 247 ? 14.553 -8.128 -19.017 1.00 95.75 247 TRP A O 1
ATOM 2006 N N . LEU A 1 248 ? 16.422 -6.866 -19.068 1.00 96.44 248 LEU A N 1
ATOM 2007 C CA . LEU A 1 248 ? 16.413 -6.494 -17.649 1.00 96.44 248 LEU A CA 1
ATOM 2008 C C . LEU A 1 248 ? 15.202 -5.622 -17.287 1.00 96.44 248 LEU A C 1
ATOM 2010 O O . LEU A 1 248 ? 14.522 -5.890 -16.303 1.00 96.44 248 LEU A O 1
ATOM 2014 N N . ARG A 1 249 ? 14.881 -4.597 -18.089 1.00 95.19 249 ARG A N 1
ATOM 2015 C CA . ARG A 1 249 ? 13.735 -3.703 -17.829 1.00 95.19 249 ARG A CA 1
ATOM 2016 C C . ARG A 1 249 ? 12.398 -4.441 -17.849 1.00 95.19 249 ARG A C 1
ATOM 2018 O O . ARG A 1 249 ? 11.498 -4.085 -17.097 1.00 95.19 249 ARG A O 1
ATOM 2025 N N . GLN A 1 250 ? 12.268 -5.435 -18.721 1.00 94.75 250 GLN A N 1
ATOM 2026 C CA . GLN A 1 250 ? 11.065 -6.254 -18.849 1.00 94.75 250 GLN A CA 1
ATOM 2027 C C . GLN A 1 250 ? 10.939 -7.319 -17.751 1.00 94.75 250 GLN A C 1
ATOM 2029 O O . GLN A 1 250 ? 9.944 -8.033 -17.734 1.00 94.75 250 GLN A O 1
ATOM 2034 N N . GLY A 1 251 ? 11.923 -7.455 -16.855 1.00 93.62 251 GLY A N 1
ATOM 2035 C CA . GLY A 1 251 ? 11.871 -8.454 -15.788 1.00 93.62 251 GLY A CA 1
ATOM 2036 C C . GLY A 1 251 ? 11.998 -9.894 -16.286 1.00 93.62 251 GLY A C 1
ATOM 2037 O O . GLY A 1 251 ? 11.644 -10.815 -15.562 1.00 93.62 251 GLY A O 1
ATOM 2038 N N . ARG A 1 252 ? 12.512 -10.124 -17.503 1.00 92.38 252 ARG A N 1
ATOM 2039 C CA . ARG A 1 252 ? 12.532 -11.462 -18.130 1.00 92.38 252 ARG A CA 1
ATOM 2040 C C . ARG A 1 252 ? 13.486 -12.451 -17.461 1.00 92.38 252 ARG A C 1
ATOM 2042 O O . ARG A 1 252 ? 13.438 -13.641 -17.749 1.00 92.38 252 ARG A O 1
ATOM 2049 N N . TYR A 1 253 ? 14.332 -11.980 -16.551 1.00 92.56 253 TYR A N 1
ATOM 2050 C CA . TYR A 1 253 ? 15.105 -12.831 -15.645 1.00 92.56 253 TYR A CA 1
ATOM 2051 C C . TYR A 1 253 ? 14.218 -13.579 -14.630 1.00 92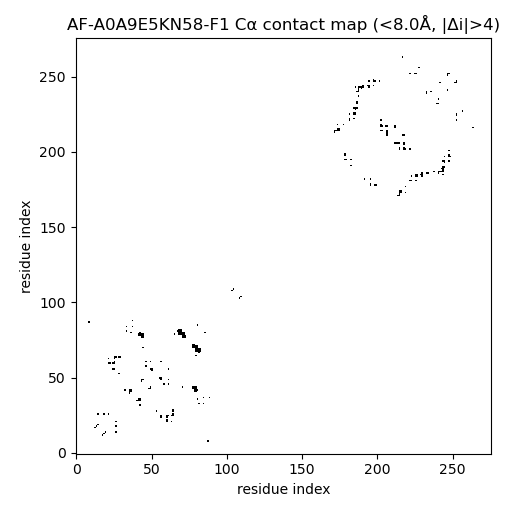.56 253 TYR A C 1
ATOM 2053 O O . TYR A 1 253 ? 14.663 -14.570 -14.058 1.00 92.56 253 TYR A O 1
ATOM 2061 N N . LEU A 1 254 ? 12.973 -13.130 -14.425 1.00 89.31 254 LEU A N 1
ATOM 2062 C CA . LEU A 1 254 ? 11.950 -13.803 -13.616 1.00 89.31 254 LEU A CA 1
ATOM 2063 C C . LEU A 1 254 ? 11.108 -14.790 -14.431 1.00 89.31 254 LEU A C 1
ATOM 2065 O O . LEU A 1 254 ? 10.294 -15.509 -13.848 1.00 89.31 254 LEU A O 1
ATOM 2069 N N . ASP A 1 255 ? 11.276 -14.829 -15.760 1.00 88.31 255 ASP A N 1
ATOM 2070 C CA . ASP A 1 255 ? 10.564 -15.792 -16.593 1.00 88.31 255 ASP A CA 1
ATOM 2071 C C . ASP A 1 255 ? 10.881 -17.206 -16.082 1.00 88.31 255 ASP A C 1
ATOM 2073 O O . ASP A 1 255 ? 12.014 -17.550 -15.733 1.00 88.31 255 ASP A O 1
ATOM 2077 N N . TRP A 1 256 ? 9.842 -18.030 -16.025 1.00 69.19 256 TRP A N 1
ATOM 2078 C CA . TRP A 1 256 ? 9.840 -19.384 -15.493 1.00 69.19 256 TRP A CA 1
ATOM 2079 C C . TRP A 1 256 ? 10.710 -20.278 -16.374 1.00 69.19 256 TRP A C 1
ATOM 2081 O O . TRP A 1 256 ? 10.266 -20.917 -17.327 1.00 69.19 256 TRP A O 1
ATOM 2091 N N . ILE A 1 257 ? 11.997 -20.304 -16.050 1.00 64.31 257 ILE A N 1
ATOM 2092 C CA . ILE A 1 257 ? 12.955 -21.236 -16.618 1.00 64.31 257 ILE A CA 1
ATOM 2093 C C . ILE A 1 257 ? 12.621 -22.609 -16.038 1.00 64.31 257 ILE A C 1
ATOM 2095 O O . ILE A 1 257 ? 12.719 -22.835 -14.831 1.00 64.31 257 ILE A O 1
ATOM 2099 N N . ARG A 1 258 ? 12.225 -23.547 -16.901 1.00 51.62 258 ARG A N 1
ATOM 2100 C CA . ARG A 1 258 ? 12.183 -24.964 -16.542 1.00 51.62 258 ARG A CA 1
ATOM 2101 C C . ARG A 1 258 ? 13.632 -25.422 -16.340 1.00 51.62 258 ARG A C 1
ATOM 2103 O O . ARG A 1 258 ? 14.225 -25.799 -17.332 1.00 51.62 258 ARG A O 1
ATOM 2110 N N . PHE A 1 259 ? 14.212 -25.296 -15.138 1.00 47.50 259 PHE A N 1
ATOM 2111 C CA . PHE A 1 259 ? 15.181 -26.234 -14.528 1.00 47.50 259 PHE A CA 1
ATOM 2112 C C . PHE A 1 259 ? 15.645 -25.794 -13.111 1.00 47.50 259 PHE A C 1
ATOM 2114 O O . PHE A 1 259 ? 15.932 -24.627 -12.870 1.00 47.50 259 PHE A O 1
ATOM 2121 N N . THR A 1 260 ? 15.651 -26.802 -12.218 1.00 41.16 260 THR A N 1
ATOM 2122 C CA . THR A 1 260 ? 16.189 -26.990 -10.843 1.00 41.16 260 THR A CA 1
ATOM 2123 C C . THR A 1 260 ? 15.944 -25.962 -9.725 1.00 41.16 260 THR A C 1
ATOM 2125 O O . THR A 1 260 ? 16.362 -24.813 -9.762 1.00 41.16 260 THR A O 1
ATOM 2128 N N . ARG A 1 261 ? 15.316 -26.460 -8.646 1.00 41.91 261 ARG A N 1
ATOM 2129 C CA . ARG A 1 261 ? 15.126 -25.808 -7.342 1.00 41.91 261 ARG A CA 1
ATOM 2130 C C . ARG A 1 261 ? 16.473 -25.408 -6.716 1.00 41.91 261 ARG A C 1
ATOM 2132 O O . ARG A 1 261 ? 17.095 -26.243 -6.070 1.00 41.91 261 ARG A O 1
ATOM 2139 N N . HIS A 1 262 ? 16.848 -24.135 -6.785 1.00 43.91 262 HIS A N 1
ATOM 2140 C CA . HIS A 1 262 ? 17.714 -23.535 -5.769 1.00 43.91 262 HIS A CA 1
ATOM 2141 C C . HIS A 1 262 ? 16.836 -22.799 -4.756 1.00 43.91 262 HIS A C 1
ATOM 2143 O O . HIS A 1 262 ? 16.359 -21.694 -5.004 1.00 43.91 262 HIS A O 1
ATOM 2149 N N . LYS A 1 263 ? 16.569 -23.449 -3.616 1.00 49.94 263 LYS A N 1
ATOM 2150 C CA . LYS A 1 263 ? 16.211 -22.712 -2.401 1.00 49.94 263 LYS A CA 1
ATOM 2151 C C . LYS A 1 263 ? 17.505 -22.068 -1.883 1.00 49.94 263 LYS A C 1
ATOM 2153 O O . LYS A 1 263 ? 18.485 -22.806 -1.757 1.00 49.94 263 LYS A O 1
ATOM 2158 N N . PRO A 1 264 ? 17.537 -20.757 -1.590 1.00 46.78 264 PRO A N 1
ATOM 2159 C CA . PRO A 1 264 ? 18.683 -20.153 -0.924 1.00 46.78 264 PRO A CA 1
ATOM 2160 C C . PRO A 1 264 ? 18.893 -20.827 0.437 1.00 46.78 264 PRO A C 1
ATOM 2162 O O . PRO A 1 264 ? 17.934 -21.159 1.141 1.00 46.78 264 PRO A O 1
ATOM 2165 N N . HIS A 1 265 ? 20.153 -21.102 0.765 1.00 41.78 265 HIS A N 1
ATOM 2166 C CA . HIS A 1 265 ? 20.541 -21.810 1.976 1.00 41.78 265 HIS A CA 1
ATOM 2167 C C . HIS A 1 265 ? 20.448 -20.846 3.165 1.00 41.78 265 HIS A C 1
ATOM 2169 O O . HIS A 1 265 ? 21.403 -20.153 3.501 1.00 41.78 265 HIS A O 1
ATOM 2175 N N . THR A 1 266 ? 19.280 -20.773 3.802 1.00 46.69 266 THR A N 1
ATOM 2176 C CA . THR A 1 266 ? 19.141 -20.109 5.101 1.00 46.69 266 THR A CA 1
ATOM 2177 C C . THR A 1 266 ? 19.951 -20.912 6.114 1.00 46.69 266 THR A C 1
ATOM 2179 O O . THR A 1 266 ? 19.586 -22.050 6.420 1.00 46.69 266 THR A O 1
ATOM 2182 N N . LYS A 1 267 ? 21.068 -20.360 6.601 1.00 41.53 267 LYS A N 1
ATOM 2183 C CA . LYS A 1 267 ? 21.863 -20.975 7.670 1.00 41.53 267 LYS A CA 1
ATOM 2184 C C . LYS A 1 267 ? 20.970 -21.147 8.899 1.00 41.53 267 LYS A C 1
ATOM 2186 O O . LYS A 1 267 ? 20.605 -20.173 9.550 1.00 41.53 267 LYS A O 1
ATOM 2191 N N . GLY A 1 268 ? 20.579 -22.391 9.162 1.00 39.66 268 GLY A N 1
ATOM 2192 C CA . GLY A 1 268 ? 19.830 -22.776 10.347 1.00 39.66 268 GLY A CA 1
ATOM 2193 C C . GLY A 1 268 ? 20.691 -22.592 11.589 1.00 39.66 268 GLY A C 1
ATOM 2194 O O . GLY A 1 268 ? 21.803 -23.106 11.669 1.00 39.66 268 GLY A O 1
ATOM 2195 N N . THR A 1 269 ? 20.160 -21.830 12.535 1.00 40.09 269 THR A N 1
ATOM 2196 C CA . THR A 1 269 ? 20.622 -21.712 13.912 1.00 40.09 269 THR A CA 1
ATOM 2197 C C . THR A 1 269 ? 20.680 -23.093 14.566 1.00 40.09 269 THR A C 1
ATOM 2199 O O . THR A 1 269 ? 19.650 -23.734 14.761 1.00 40.09 269 THR A O 1
ATOM 2202 N N . THR A 1 270 ? 21.881 -23.544 14.917 1.00 43.38 270 THR A N 1
ATOM 2203 C CA . THR A 1 270 ? 22.098 -24.713 15.770 1.00 43.38 270 THR A CA 1
ATOM 2204 C C . THR A 1 270 ? 21.724 -24.348 17.206 1.00 43.38 270 THR A C 1
ATOM 2206 O O . THR A 1 270 ? 22.447 -23.610 17.866 1.00 43.38 270 THR A O 1
ATOM 2209 N N . HIS A 1 271 ? 20.599 -24.859 17.694 1.00 42.78 271 HIS A N 1
ATOM 2210 C CA . HIS A 1 271 ? 20.373 -25.062 19.121 1.00 42.78 271 HIS A CA 1
ATOM 2211 C C . HIS A 1 271 ? 19.796 -26.461 19.282 1.00 42.78 271 HIS A C 1
ATOM 2213 O O . HIS A 1 271 ? 18.595 -26.665 19.137 1.00 42.78 271 HIS A O 1
ATOM 2219 N N . GLU A 1 272 ? 20.671 -27.420 19.557 1.00 42.34 272 GLU A N 1
ATOM 2220 C CA . GLU A 1 272 ? 20.274 -28.714 20.091 1.00 42.34 272 GLU A CA 1
ATOM 2221 C C . GLU A 1 272 ? 21.010 -28.874 21.420 1.00 42.34 272 GLU A C 1
ATOM 2223 O O . GLU A 1 272 ? 22.217 -29.099 21.477 1.00 42.34 272 GLU A O 1
ATOM 2228 N N . ASN A 1 273 ? 20.259 -28.604 22.489 1.00 45.34 273 ASN A N 1
ATOM 2229 C CA . ASN A 1 273 ? 20.567 -29.062 23.831 1.00 45.34 273 ASN A CA 1
ATOM 2230 C C . ASN A 1 273 ? 20.449 -30.588 23.823 1.00 45.34 273 ASN A C 1
ATOM 2232 O O . ASN A 1 273 ? 19.399 -31.106 23.444 1.00 45.34 273 ASN A O 1
ATOM 2236 N N . GLN A 1 274 ? 21.480 -31.285 24.286 1.00 46.81 274 GLN A N 1
ATOM 2237 C CA . GLN A 1 274 ? 21.334 -32.637 24.808 1.00 46.81 274 GLN A CA 1
ATOM 2238 C C . GLN A 1 274 ? 21.633 -32.588 26.302 1.00 46.81 274 GLN A C 1
ATOM 2240 O O . GLN A 1 274 ? 22.745 -32.271 26.720 1.00 46.81 274 GLN A O 1
ATOM 2245 N N . GLU A 1 275 ? 20.565 -32.805 27.065 1.00 46.47 275 GLU A N 1
ATOM 2246 C CA . GLU A 1 275 ? 20.590 -33.274 28.442 1.00 46.47 275 GLU A CA 1
ATOM 2247 C C . GLU A 1 275 ? 21.139 -34.706 28.454 1.00 46.47 275 GLU A C 1
ATOM 2249 O O . GLU A 1 275 ? 20.708 -35.525 27.644 1.00 46.47 275 GLU A O 1
ATOM 2254 N N . ASP A 1 276 ? 22.066 -34.964 29.372 1.00 52.78 276 ASP A N 1
ATOM 2255 C CA . ASP A 1 276 ? 22.213 -36.206 30.139 1.00 52.78 276 ASP A CA 1
ATOM 2256 C C . ASP A 1 276 ? 22.734 -35.822 31.537 1.00 52.78 276 ASP A C 1
ATOM 2258 O O . ASP A 1 276 ? 23.632 -34.944 31.614 1.00 52.78 276 ASP A O 1
#

pLDDT: mean 77.82, std 22.15, range [33.75, 98.38]

Solvent-accessible surface area (backbone atoms only — not comparable to full-atom values): 18134 Å² total; per-residue (Å²): 132,82,80,78,84,76,90,74,89,81,60,66,60,52,66,62,59,72,41,57,89,49,54,73,64,25,47,53,51,44,52,50,52,50,52,41,45,73,73,70,44,81,40,66,73,54,68,74,61,44,41,72,76,38,77,86,63,47,71,70,32,48,54,63,39,53,73,67,36,47,82,46,73,57,98,92,46,60,26,45,40,46,70,65,59,52,55,52,53,53,53,50,51,53,50,51,52,51,50,50,51,55,48,45,52,70,78,57,49,97,58,66,80,86,70,73,70,88,82,86,80,76,89,88,70,84,88,80,84,88,84,90,88,88,81,88,89,84,85,85,86,89,83,88,79,92,90,88,88,80,88,80,91,82,92,78,88,70,74,74,69,65,74,75,72,79,74,78,71,80,79,81,66,70,63,88,62,48,65,58,59,44,54,71,44,46,85,55,95,55,62,61,74,60,25,49,57,46,47,56,48,49,31,51,53,50,19,60,77,67,69,48,94,50,43,60,67,28,46,53,53,50,37,54,41,39,48,54,51,29,63,72,47,59,96,54,62,74,89,77,51,71,54,49,41,57,41,54,74,69,47,54,72,70,54,86,68,93,74,81,92,77,75,81,84,73,83,75,81,88,80,80,87,79,90,130

Mean predicted aligned error: 19.34 Å

Nearest PDB structures (foldseek):
  1ad6-assembly1_A  TM=3.477E-01  e=9.819E-01  Homo sapiens
  3pqj-assembly2_D  TM=4.285E-01  e=2.987E+00  Xylella fastidiosa

Secondary structure (DSSP, 8-state):
-PPPPPP----HHIIIIITTTS-HHHHHHHHHHHHHHHTTPPEESSHHHHHHHSTT--HHHHHHHHTTSEEEEETTEEEEE-HHHHHHHHHHHHHHHHHHHHHHHHHS-SS-GGG-----SSTTSS-SS--------SSSSS---S------------TTTTTTSS-----PPPPTTHHHHHHHH-SS---HHHHHHHHHHHHHHHHHHTT-S-SHHHHHHHHHHHHHHHHHTTTS-TTTSPPHHHHHHTTGGGS--SS-----------------

Sequence (276 aa):
MGKRLEWVKFNFTDWMIGVRRMTWSARGIYMEALCLQFHGERIPVGYPEWCELFPGITQQDYEQVAARFTMRSDTRGEYLINARLETEMGAVELRKDKAKAAAAQRWHPPVDASALRVQCLSNAIEKRGEEKRGEDIKHTLDQQVDLISASTDRDIVDLSAVAKRASSKPKMRLPEGALDRIWELFPKKVGKKSALALLDKAIRDYAKEWELDTLDDAAEWMRERVEVMAKRYDGTDEKFIPHPATWLRQGRYLDWIRFTRHKPHTKGTTHENQED

Foldseek 3Di:
DDDDDDDADDDVCCLCPVCVVPDPLLSVLLVVVLVCVLVVHFADPDDVVVCVVRPPDDPRSVVSNQVQWDWDADPVGITTHRPVSVVRSVVVVVVVVVVVVVVCCVVPPVDDPVPPPDPPDDPPPPPDDDDDDPPPDPPPDDDDDDDDDDDDDDDDDPPVVVVVPPPPDPDADDPPCLLVVLQVLAPDNPPSVLLSVLLVVQLVVVCVVVVPPHSPVSSVLSSVLSNVLSVVCVPPDPVPRDDSNVCSVVVVSPPDDPDDDDDDDDPDDDDDDDDD

Radius of gyration: 29.49 Å; Cα contacts (8 Å, |Δi|>4): 153; chains: 1; bounding box: 68×70×68 Å